Protein AF-A0A1M5NQ93-F1 (afdb_monomer_lite)

Organism: NCBI:txid996342

Radius of gyration: 35.55 Å; chains: 1; bounding box: 68×49×133 Å

Sequence (210 aa):
MPIIRVTALAVLAAMSLFASGATAQSINRVGPPAETPPASFDGRQFVDSRGCVFVRAGVDGAVNWVPRVSRDRQPICGQTPTFQTRTVTVAEAAPVIITPQAVAPQRTVRSVPNRTVSNQKYTPRQVVREERIVPKHVYDAQGDTLPPVPKGYRRAWEDDRLNPHRAHQTRQGYRATQQVWSNTVPRRLLNAPQEIKEPVIVGRGKGLGH

pLDDT: mean 76.28, std 17.23, range [38.62, 96.06]

Foldseek 3Di:
DDDDDDDDDDPPPPPPPPPPPPPDPALVVCPAAPDDDPPPDPDQWFAGPQQWIWGWDDDPPDTGTGFDADPSRHTDGPHDGPDDPPPFPQAAFAEKAKAWEFDDPPPPCPDDPDDDDDPDDDDPDDGDTAIWIAGPVLVVVQDPDDDDDDPPDDDPDDDCPVPSCPRTDHQVVLQVCQQAWGSTVVIDGDPDGDDRRGHRYPYYDYHPPD

Structure (mmCIF, N/CA/C/O backbone):
data_AF-A0A1M5NQ93-F1
#
_entry.id   AF-A0A1M5NQ93-F1
#
loop_
_atom_site.group_PDB
_atom_site.id
_atom_site.type_symbol
_atom_site.label_atom_id
_atom_site.label_alt_id
_atom_site.label_comp_id
_atom_site.label_asym_id
_atom_site.label_entity_id
_atom_site.label_seq_id
_atom_site.pdbx_PDB_ins_code
_atom_site.Cartn_x
_atom_site.Cartn_y
_atom_site.Cartn_z
_atom_site.occupancy
_atom_site.B_iso_or_equiv
_atom_site.auth_seq_id
_atom_site.auth_comp_id
_atom_site.auth_asym_id
_atom_site.auth_atom_id
_atom_site.pdbx_PDB_model_num
ATOM 1 N N . MET A 1 1 ? -11.019 -8.925 98.915 1.00 41.56 1 MET A N 1
ATOM 2 C CA . MET A 1 1 ? -10.995 -8.119 97.676 1.00 41.56 1 MET A CA 1
ATOM 3 C C . MET A 1 1 ? -10.491 -8.992 96.532 1.00 41.56 1 MET A C 1
ATOM 5 O O . MET A 1 1 ? -9.289 -9.224 96.484 1.00 41.56 1 MET A O 1
ATOM 9 N N . PRO A 1 2 ? -11.360 -9.542 95.665 1.00 44.94 2 PRO A N 1
ATOM 10 C CA . PRO A 1 2 ? -10.921 -10.217 94.455 1.00 44.94 2 PRO A CA 1
ATOM 11 C C . PRO A 1 2 ? -11.126 -9.354 93.203 1.00 44.94 2 PRO A C 1
ATOM 13 O O . PRO A 1 2 ? -12.087 -8.603 93.061 1.00 44.94 2 PRO A O 1
ATOM 16 N N . ILE A 1 3 ? -10.149 -9.501 92.319 1.00 51.59 3 ILE A N 1
ATOM 17 C CA . ILE A 1 3 ? -9.939 -8.853 91.030 1.00 51.59 3 ILE A CA 1
ATOM 18 C C . ILE A 1 3 ? -10.978 -9.369 90.024 1.00 51.59 3 ILE A C 1
ATOM 20 O O . ILE A 1 3 ? -11.034 -10.571 89.772 1.00 51.59 3 ILE A O 1
ATOM 24 N N . ILE A 1 4 ? -11.760 -8.475 89.412 1.00 50.91 4 ILE A N 1
ATOM 25 C CA . ILE A 1 4 ? -12.658 -8.814 88.298 1.00 50.91 4 ILE A CA 1
ATOM 26 C C . ILE A 1 4 ? -11.986 -8.367 86.998 1.00 50.91 4 ILE A C 1
ATOM 28 O O . ILE A 1 4 ? -11.834 -7.177 86.731 1.00 50.91 4 ILE A O 1
ATOM 32 N N . ARG A 1 5 ? -11.543 -9.345 86.200 1.00 49.22 5 ARG A N 1
ATOM 33 C CA . ARG A 1 5 ? -11.020 -9.143 84.844 1.00 49.22 5 ARG A CA 1
ATOM 34 C C . ARG A 1 5 ? -12.186 -8.882 83.892 1.00 49.22 5 ARG A C 1
ATOM 36 O O . ARG A 1 5 ? -13.042 -9.742 83.714 1.00 49.22 5 ARG A O 1
ATOM 43 N N . VAL A 1 6 ? -12.203 -7.706 83.270 1.00 48.62 6 VAL A N 1
ATOM 44 C CA . VAL A 1 6 ? -13.152 -7.359 82.207 1.00 48.62 6 VAL A CA 1
ATOM 45 C C . VAL A 1 6 ? -12.611 -7.912 80.891 1.00 48.62 6 VAL A C 1
ATOM 47 O O . VAL A 1 6 ? -11.741 -7.318 80.262 1.00 48.62 6 VAL A O 1
ATOM 50 N N . THR A 1 7 ? -13.103 -9.077 80.484 1.00 52.16 7 THR A N 1
ATOM 51 C CA . THR A 1 7 ? -12.909 -9.619 79.134 1.00 52.16 7 THR A CA 1
ATOM 52 C C . THR A 1 7 ? -14.265 -9.994 78.559 1.00 52.16 7 THR A C 1
ATOM 54 O O . THR A 1 7 ? -14.707 -11.122 78.736 1.00 52.16 7 THR A O 1
ATOM 57 N N . ALA A 1 8 ? -14.941 -9.052 77.904 1.00 51.12 8 ALA A N 1
ATOM 58 C CA . ALA A 1 8 ? -15.938 -9.314 76.865 1.00 51.12 8 ALA A CA 1
ATOM 59 C C . ALA A 1 8 ? -16.421 -7.980 76.284 1.00 51.12 8 ALA A C 1
ATOM 61 O O . ALA A 1 8 ? -16.523 -7.004 77.015 1.00 51.12 8 ALA A O 1
ATOM 62 N N . LEU A 1 9 ? -16.781 -8.003 74.997 1.00 45.91 9 LEU A N 1
ATOM 63 C CA . LEU A 1 9 ? -17.369 -6.924 74.185 1.00 45.91 9 LEU A CA 1
ATOM 64 C C . LEU A 1 9 ? -16.373 -5.961 73.526 1.00 45.91 9 LEU A C 1
ATOM 66 O O . LEU A 1 9 ? -16.170 -4.849 73.989 1.00 45.91 9 LEU A O 1
ATOM 70 N N . ALA A 1 10 ? -15.833 -6.379 72.374 1.00 45.94 10 ALA A N 1
ATOM 71 C CA . ALA A 1 10 ? -15.847 -5.571 71.141 1.00 45.94 10 ALA A CA 1
ATOM 72 C C . ALA A 1 10 ? -15.271 -6.355 69.937 1.00 45.94 10 ALA A C 1
ATOM 74 O O . ALA A 1 10 ? -14.372 -5.888 69.251 1.00 45.94 10 ALA A O 1
ATOM 75 N N . VAL A 1 11 ? -15.774 -7.565 69.651 1.00 47.78 11 VAL A N 1
ATOM 76 C CA . VAL A 1 11 ? -15.448 -8.283 68.389 1.00 47.78 11 VAL A CA 1
ATOM 77 C C . VAL A 1 11 ? -16.411 -7.898 67.244 1.00 47.78 11 VAL A C 1
ATOM 79 O O . VAL A 1 11 ? -16.222 -8.278 66.096 1.00 47.78 11 VAL A O 1
ATOM 82 N N . LEU A 1 12 ? -17.407 -7.045 67.501 1.00 47.12 12 LEU A N 1
ATOM 83 C CA . LEU A 1 12 ? -18.431 -6.638 66.525 1.00 47.12 12 LEU A CA 1
ATOM 84 C C . LEU A 1 12 ? -18.116 -5.340 65.753 1.00 47.12 12 LEU A C 1
ATOM 86 O O . LEU A 1 12 ? -19.025 -4.710 65.226 1.00 47.12 12 LEU A O 1
ATOM 90 N N . ALA A 1 13 ? -16.844 -4.941 65.654 1.00 44.47 13 ALA A N 1
ATOM 91 C CA . ALA A 1 13 ? -16.423 -3.758 64.884 1.00 44.47 13 ALA A CA 1
ATOM 92 C C . ALA A 1 13 ? -15.516 -4.072 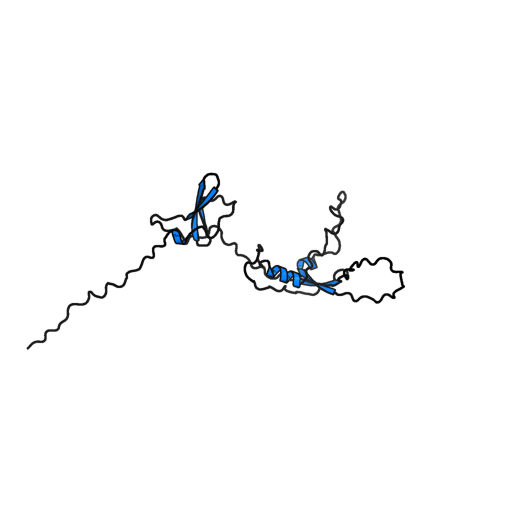63.674 1.00 44.47 13 ALA A C 1
ATOM 94 O O . ALA A 1 13 ? -15.069 -3.155 62.994 1.00 44.47 13 ALA A O 1
ATOM 95 N N . ALA A 1 14 ? -15.253 -5.351 63.375 1.00 47.09 14 ALA A N 1
ATOM 96 C CA . ALA A 1 14 ? -14.339 -5.763 62.299 1.00 47.09 14 ALA A CA 1
ATOM 97 C C . ALA A 1 14 ? -15.035 -6.337 61.042 1.00 47.09 14 ALA A C 1
ATOM 99 O O . ALA A 1 14 ? -14.373 -6.924 60.191 1.00 47.09 14 ALA A O 1
ATOM 100 N N . MET A 1 15 ? -16.357 -6.179 60.898 1.00 51.16 15 MET A N 1
ATOM 101 C CA . MET A 1 15 ? -17.147 -6.750 59.787 1.00 51.16 15 MET A CA 1
ATOM 102 C C . MET A 1 15 ? -17.838 -5.702 58.892 1.00 51.16 15 MET A C 1
ATOM 104 O O . MET A 1 15 ? -18.910 -5.952 58.350 1.00 51.16 15 MET A O 1
ATOM 108 N N . SER A 1 16 ? -17.245 -4.521 58.702 1.00 54.56 16 SER A N 1
ATOM 109 C CA . SER A 1 16 ? -17.868 -3.442 57.910 1.00 54.56 16 SER A CA 1
ATOM 110 C C . SER A 1 16 ? -16.954 -2.778 56.871 1.00 54.56 16 SER A C 1
ATOM 112 O O . SER A 1 16 ? -17.170 -1.626 56.510 1.00 54.56 16 SER A O 1
ATOM 114 N N . LEU A 1 17 ? -15.967 -3.499 56.321 1.00 54.78 17 LEU A N 1
ATOM 115 C CA . LEU A 1 17 ? -15.090 -2.980 55.255 1.00 54.78 17 LEU A CA 1
ATOM 116 C C . LEU A 1 17 ? -14.841 -3.985 54.118 1.00 54.78 17 LEU A C 1
ATOM 118 O O . LEU A 1 17 ? -13.713 -4.179 53.692 1.00 54.78 17 LEU A O 1
ATOM 122 N N . PHE A 1 18 ? -15.897 -4.598 53.580 1.00 52.78 18 PHE A N 1
ATOM 123 C CA . PHE A 1 18 ? -15.843 -5.218 52.247 1.00 52.78 18 PHE A CA 1
ATOM 124 C C . PHE A 1 18 ? -17.133 -4.935 51.471 1.00 52.78 18 PHE A C 1
ATOM 126 O O . PHE A 1 18 ? -17.836 -5.836 51.026 1.00 52.78 18 PHE A O 1
ATOM 133 N N . ALA A 1 19 ? -17.453 -3.652 51.294 1.00 51.50 19 ALA A N 1
ATOM 134 C CA . ALA A 1 19 ? -18.335 -3.242 50.210 1.00 51.50 19 ALA A CA 1
ATOM 135 C C . ALA A 1 19 ? -17.503 -3.228 48.922 1.00 51.50 19 ALA A C 1
ATOM 137 O O . ALA A 1 19 ? -16.961 -2.200 48.517 1.00 51.50 19 ALA A O 1
ATOM 138 N N . SER A 1 20 ? -17.352 -4.392 48.290 1.00 54.72 20 SER A N 1
ATOM 139 C CA . SER A 1 20 ? -16.919 -4.453 46.899 1.00 54.72 20 SER A CA 1
ATOM 140 C C . SER A 1 20 ? -17.983 -3.737 46.072 1.00 54.72 20 SER A C 1
ATOM 142 O O . SER A 1 20 ? -19.049 -4.285 45.801 1.00 54.72 20 SER A O 1
ATOM 144 N N . GLY A 1 21 ? -17.720 -2.480 45.718 1.00 47.50 21 GLY A N 1
ATOM 145 C CA . GLY A 1 21 ? -18.535 -1.747 44.766 1.00 47.50 21 GLY A CA 1
ATOM 146 C C . GLY A 1 21 ? -18.522 -2.496 43.440 1.00 47.50 21 GLY A C 1
ATOM 147 O O . GLY A 1 21 ? -17.559 -2.409 42.679 1.00 47.50 21 GLY A O 1
ATOM 148 N N . ALA A 1 22 ? -19.584 -3.248 43.161 1.00 48.88 22 ALA A N 1
ATOM 149 C CA . ALA A 1 22 ? -19.862 -3.732 41.824 1.00 48.88 22 ALA A CA 1
ATOM 150 C C . ALA A 1 22 ? -20.097 -2.496 40.951 1.00 48.88 22 ALA A C 1
ATOM 152 O O . ALA A 1 22 ? -21.150 -1.860 41.010 1.00 48.88 22 ALA A O 1
ATOM 153 N N . THR A 1 23 ? -19.083 -2.094 40.185 1.00 49.47 23 THR A N 1
ATOM 154 C CA . THR A 1 23 ? -19.267 -1.027 39.203 1.00 49.47 23 THR A CA 1
ATOM 155 C C . THR A 1 23 ? -20.224 -1.550 38.135 1.00 49.47 23 THR A C 1
ATOM 157 O O . THR A 1 23 ? -19.886 -2.432 37.351 1.00 49.47 23 THR A O 1
ATOM 160 N N . ALA A 1 24 ? -21.458 -1.048 38.137 1.00 41.41 24 ALA A N 1
ATOM 161 C CA . ALA A 1 24 ? -22.415 -1.318 37.077 1.00 41.41 24 ALA A CA 1
ATOM 162 C C . ALA A 1 24 ? -21.852 -0.742 35.767 1.00 41.41 24 ALA A C 1
ATOM 164 O O . ALA A 1 24 ? -21.805 0.479 35.586 1.00 41.41 24 ALA A O 1
ATOM 165 N N . GLN A 1 25 ? -21.385 -1.598 34.855 1.00 49.25 25 GLN A N 1
ATOM 166 C CA . GLN A 1 25 ? -20.938 -1.163 33.534 1.00 49.25 25 GLN A CA 1
ATOM 167 C C . GLN A 1 25 ? -22.188 -0.905 32.686 1.00 49.25 25 GLN A C 1
ATOM 169 O O . GLN A 1 25 ? -22.785 -1.797 32.094 1.00 49.25 25 GLN A O 1
ATOM 174 N N . SER A 1 26 ? -22.684 0.331 32.703 1.00 52.28 26 SER A N 1
ATOM 175 C CA . SER A 1 26 ? -23.885 0.659 31.936 1.00 52.28 26 SER A CA 1
ATOM 176 C C . SER A 1 26 ? -23.630 0.504 30.430 1.00 52.28 26 SER A C 1
ATOM 178 O O . SER A 1 26 ? -22.541 0.796 29.929 1.00 52.28 26 SER A O 1
ATOM 180 N N . ILE A 1 27 ? -24.664 0.071 29.702 1.00 56.94 27 ILE A N 1
ATOM 181 C CA . ILE A 1 27 ? -24.683 -0.123 28.240 1.00 56.94 27 ILE A CA 1
ATOM 182 C C . ILE A 1 27 ? -24.182 1.115 27.463 1.00 56.94 27 ILE A C 1
ATOM 184 O O . ILE A 1 27 ? -23.653 0.995 26.360 1.00 56.94 27 ILE A O 1
ATOM 188 N N . ASN A 1 28 ? -24.267 2.298 28.085 1.00 59.78 28 ASN A N 1
ATOM 189 C CA . ASN A 1 28 ? -23.809 3.576 27.543 1.00 59.78 28 ASN A CA 1
ATOM 190 C C . ASN A 1 28 ? -22.279 3.691 27.436 1.00 59.78 28 ASN A C 1
ATOM 192 O O . ASN A 1 28 ? -21.804 4.589 26.748 1.00 59.78 28 ASN A O 1
ATOM 196 N N . ARG A 1 29 ? -21.492 2.819 28.087 1.00 64.25 29 ARG A N 1
ATOM 197 C CA . ARG A 1 29 ? -20.021 2.868 27.998 1.00 64.25 29 ARG A CA 1
ATOM 198 C C . ARG A 1 29 ? -19.436 2.207 26.748 1.00 64.25 29 ARG A C 1
ATOM 200 O O . ARG A 1 29 ? -18.336 2.582 26.358 1.00 64.25 29 ARG A O 1
ATOM 207 N N . VAL A 1 30 ? -20.118 1.238 26.128 1.00 77.81 30 VAL A N 1
ATOM 208 C CA . VAL A 1 30 ? -19.575 0.535 24.944 1.00 77.81 30 VAL A CA 1
ATOM 209 C C . VAL A 1 30 ? -19.856 1.305 23.651 1.00 77.81 30 VAL A C 1
ATOM 211 O O . VAL A 1 30 ? -19.013 1.293 22.756 1.00 77.81 30 VAL A O 1
ATOM 214 N N . GLY A 1 31 ? -20.966 2.047 23.574 1.00 84.00 31 GLY A N 1
ATOM 215 C CA . GLY A 1 31 ? -21.299 2.856 22.397 1.00 84.00 31 GLY A CA 1
ATOM 216 C C . GLY A 1 31 ? -21.414 2.021 21.106 1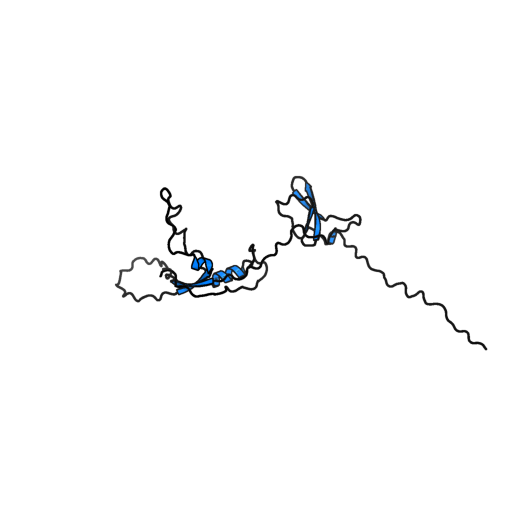.00 84.00 31 GLY A C 1
ATOM 217 O O . GLY A 1 31 ? -21.643 0.809 21.178 1.00 84.00 31 GLY A O 1
ATOM 218 N N . PRO A 1 32 ? -21.280 2.640 19.919 1.00 88.94 32 PRO A N 1
ATOM 219 C CA . PRO A 1 32 ? -21.168 1.899 18.664 1.00 88.94 32 PRO A CA 1
ATOM 220 C C . PRO A 1 32 ? -19.905 1.010 18.643 1.00 88.94 32 PRO A C 1
ATOM 222 O O . PRO A 1 32 ? -18.987 1.218 19.448 1.00 88.94 32 PRO A O 1
ATOM 225 N N . PRO A 1 33 ? -19.836 0.014 17.739 1.00 91.81 33 PRO A N 1
ATOM 226 C CA . PRO A 1 33 ? -18.629 -0.790 17.552 1.00 91.81 33 PRO A CA 1
ATOM 227 C C . PRO A 1 33 ? -17.379 0.071 17.323 1.00 91.81 33 PRO A C 1
ATOM 229 O O . PRO A 1 33 ? -17.472 1.117 16.681 1.00 91.81 33 PRO A O 1
ATOM 232 N N . ALA A 1 34 ? -16.211 -0.381 17.802 1.00 90.12 34 ALA A N 1
ATOM 233 C CA . ALA A 1 34 ? -14.938 0.299 17.524 1.00 90.12 34 ALA A CA 1
ATOM 234 C C . ALA A 1 34 ? -14.617 0.313 16.023 1.00 90.12 34 ALA A C 1
ATOM 236 O O . ALA A 1 34 ? -14.044 1.272 15.506 1.00 90.12 34 ALA A O 1
ATOM 237 N N . GLU A 1 35 ? -15.055 -0.724 15.319 1.00 89.75 35 GLU A N 1
ATOM 238 C CA . GLU A 1 35 ? -15.016 -0.810 13.877 1.00 89.75 35 GLU A CA 1
ATOM 239 C C . GLU A 1 35 ? -16.248 -1.549 13.360 1.00 89.75 35 GLU A C 1
ATOM 241 O O . GLU A 1 35 ? -16.781 -2.454 14.005 1.00 89.75 35 GLU A O 1
ATOM 246 N N . THR A 1 36 ? -16.714 -1.153 12.181 1.00 90.19 36 THR A N 1
ATOM 247 C CA . THR A 1 36 ? -17.792 -1.851 11.492 1.00 90.19 36 THR A CA 1
ATOM 248 C C . THR A 1 36 ? -17.225 -2.991 10.647 1.00 90.19 36 THR A C 1
ATOM 250 O O . THR A 1 36 ? -16.116 -2.890 10.112 1.00 90.19 36 THR A O 1
ATOM 253 N N . PRO A 1 37 ? -17.966 -4.101 10.515 1.00 90.94 37 PRO A N 1
ATOM 254 C CA . PRO A 1 37 ? -17.519 -5.220 9.709 1.00 90.94 37 PRO A CA 1
ATOM 255 C C . PRO A 1 37 ? -17.452 -4.818 8.225 1.00 90.94 37 PRO A C 1
ATOM 257 O O . PRO A 1 37 ? -18.208 -3.938 7.798 1.00 90.94 37 PRO A O 1
ATOM 260 N N . PRO A 1 38 ? -16.590 -5.463 7.414 1.00 88.69 38 PRO A N 1
ATOM 261 C CA . PRO A 1 38 ? -16.541 -5.233 5.972 1.00 88.69 38 PRO A CA 1
ATOM 262 C C . PRO A 1 38 ? -17.924 -5.375 5.328 1.00 88.69 38 PRO A C 1
ATOM 264 O O . PRO A 1 38 ? -18.720 -6.208 5.753 1.00 88.69 38 PRO A O 1
ATOM 267 N N . ALA A 1 39 ? -18.196 -4.624 4.258 1.00 85.50 39 ALA A N 1
ATOM 268 C CA . ALA A 1 39 ? -19.491 -4.681 3.569 1.00 85.50 39 ALA A CA 1
ATOM 269 C C . ALA A 1 39 ? -19.851 -6.093 3.060 1.00 85.50 39 ALA A C 1
ATOM 271 O O . ALA A 1 39 ? -21.025 -6.442 2.983 1.00 85.50 39 ALA A O 1
ATOM 272 N N . SER A 1 40 ? -18.844 -6.918 2.759 1.00 86.06 40 SER A N 1
ATOM 273 C CA . SER A 1 40 ? -19.005 -8.318 2.352 1.00 86.06 40 SER A CA 1
ATOM 274 C C . SER A 1 40 ? -19.234 -9.294 3.510 1.00 86.06 40 SER A C 1
ATOM 276 O O . SER A 1 40 ? -19.410 -10.482 3.265 1.00 86.06 40 SER A O 1
ATOM 278 N N . PHE A 1 41 ? -19.196 -8.838 4.765 1.00 91.06 41 PHE A N 1
ATOM 279 C CA . PHE A 1 41 ? -19.455 -9.688 5.921 1.00 91.06 41 PHE A CA 1
ATOM 280 C C . PHE A 1 41 ? -20.940 -10.067 5.977 1.00 91.06 41 PHE A C 1
ATOM 282 O O . PHE A 1 41 ? -21.821 -9.208 6.066 1.00 91.06 41 PHE A O 1
ATOM 289 N N . ASP A 1 42 ? -21.211 -11.365 5.939 1.00 89.94 42 ASP A N 1
ATOM 290 C CA . ASP A 1 42 ? -22.540 -11.981 5.914 1.00 89.94 42 ASP A CA 1
ATOM 291 C C . ASP A 1 42 ? -22.986 -12.514 7.288 1.00 89.94 42 ASP A C 1
ATOM 293 O O . ASP A 1 42 ? -24.143 -12.902 7.474 1.00 89.94 42 ASP A O 1
ATOM 297 N N . GLY A 1 43 ? -22.096 -12.477 8.283 1.00 91.38 43 GLY A N 1
ATOM 298 C CA . GLY A 1 43 ? -22.382 -12.915 9.642 1.00 91.38 43 GLY A CA 1
ATOM 299 C C . GLY A 1 43 ? -23.478 -12.092 10.327 1.00 91.38 43 GLY A C 1
ATOM 300 O O . GLY A 1 43 ? -23.593 -10.879 10.159 1.00 91.38 43 GLY A O 1
ATOM 301 N N . ARG A 1 44 ? -24.279 -12.762 11.166 1.00 92.50 44 ARG A N 1
ATOM 302 C CA . ARG A 1 44 ? -25.331 -12.127 11.990 1.00 92.50 44 ARG A CA 1
ATOM 303 C C . ARG A 1 44 ? -24.795 -11.467 13.263 1.00 92.50 44 ARG A C 1
ATOM 305 O O . ARG A 1 44 ? -25.482 -10.648 13.868 1.00 92.50 44 ARG A O 1
ATOM 312 N N . GLN A 1 45 ? -23.587 -11.835 13.674 1.00 94.94 45 GLN A N 1
ATOM 313 C CA . GLN A 1 45 ? -22.887 -11.282 14.826 1.00 94.94 45 GLN A CA 1
ATOM 314 C C . GLN A 1 45 ? -21.399 -11.163 14.512 1.00 94.94 45 GLN A C 1
ATOM 316 O O . GLN A 1 45 ? -20.863 -11.996 13.782 1.00 94.94 45 GLN A O 1
ATOM 321 N N . PHE A 1 46 ? -20.737 -10.165 15.084 1.00 95.75 46 PHE A N 1
ATOM 322 C CA . PHE A 1 46 ? -19.280 -10.070 15.084 1.00 95.75 46 PHE A CA 1
ATOM 323 C C . PHE A 1 46 ? -18.789 -9.552 16.433 1.00 95.75 46 PHE A C 1
ATOM 325 O O . PHE A 1 46 ? -19.560 -9.028 17.237 1.00 95.75 46 PHE A O 1
ATOM 332 N N . VAL A 1 47 ? -17.502 -9.733 16.674 1.00 95.31 47 VAL A N 1
ATOM 333 C CA . VAL A 1 47 ? -16.776 -9.229 17.831 1.00 95.31 47 VAL A CA 1
ATOM 334 C C . VAL A 1 47 ? -15.805 -8.169 17.333 1.00 95.31 47 VAL A C 1
ATOM 336 O O . VAL A 1 47 ? -14.990 -8.473 16.455 1.00 95.31 47 VAL A O 1
ATOM 339 N N . ASP A 1 48 ? -15.916 -6.953 17.865 1.00 93.31 48 ASP A N 1
ATOM 340 C CA . ASP A 1 48 ? -15.017 -5.849 17.521 1.00 93.31 48 ASP A CA 1
ATOM 341 C C . ASP A 1 48 ? -13.621 -6.026 18.152 1.00 93.31 48 ASP A C 1
ATOM 343 O O . ASP A 1 48 ? -13.358 -6.963 18.911 1.00 93.31 48 ASP A O 1
ATOM 347 N N . SER A 1 49 ? -12.707 -5.110 17.856 1.00 92.06 49 SER A N 1
ATOM 348 C CA . SER A 1 49 ? -11.327 -5.112 18.341 1.00 92.06 49 SER A CA 1
ATOM 349 C C . SER A 1 49 ? -11.219 -4.917 19.855 1.00 92.06 49 SER A C 1
ATOM 351 O O . SER A 1 49 ? -10.200 -5.274 20.445 1.00 92.06 49 SER A O 1
ATOM 353 N N . ARG A 1 50 ? -12.279 -4.413 20.505 1.00 91.44 50 ARG A N 1
ATOM 354 C CA . ARG A 1 50 ? -12.405 -4.330 21.970 1.00 91.44 50 ARG A CA 1
ATOM 355 C C . ARG A 1 50 ? -12.929 -5.630 22.588 1.00 91.44 50 ARG A C 1
ATOM 357 O O . ARG A 1 50 ? -13.043 -5.726 23.809 1.00 91.44 50 ARG A O 1
ATOM 364 N N . GLY A 1 51 ? -13.251 -6.629 21.769 1.00 92.94 51 GLY A N 1
ATOM 365 C CA . GLY A 1 51 ? -13.749 -7.922 22.218 1.00 92.94 51 GLY A CA 1
ATOM 366 C C . GLY A 1 51 ? -15.236 -7.921 22.574 1.00 92.94 51 GLY A C 1
ATOM 367 O O . GLY A 1 51 ? -15.686 -8.856 23.238 1.00 92.94 51 GLY A O 1
ATOM 368 N N . CYS A 1 52 ? -15.998 -6.893 22.185 1.00 95.19 52 CYS A N 1
ATOM 369 C CA . CYS A 1 52 ? -17.428 -6.792 22.468 1.00 95.19 52 CYS A CA 1
ATOM 370 C C . CYS A 1 52 ? -18.267 -7.362 21.320 1.00 95.19 52 CYS A C 1
ATOM 372 O O . CYS A 1 52 ? -17.974 -7.143 20.146 1.00 95.19 52 CYS A O 1
ATOM 374 N N . VAL A 1 53 ? -19.320 -8.107 21.662 1.00 96.06 53 VAL A N 1
ATOM 375 C CA . VAL A 1 53 ? -20.195 -8.775 20.692 1.00 96.06 53 VAL A CA 1
ATOM 376 C C . VAL A 1 53 ? -21.272 -7.812 20.203 1.00 96.06 53 VAL A C 1
ATOM 378 O O . VAL A 1 53 ? -22.022 -7.254 21.002 1.00 96.06 53 VAL A O 1
ATOM 381 N N . PHE A 1 54 ? -21.421 -7.700 18.887 1.00 95.56 54 PHE A N 1
ATOM 382 C CA . PHE A 1 54 ? -22.468 -6.926 18.228 1.00 95.56 54 PHE A CA 1
ATOM 383 C C . PHE A 1 54 ? -23.315 -7.818 17.326 1.00 95.56 54 PHE A C 1
ATOM 385 O O . PHE A 1 54 ? -22.817 -8.768 16.721 1.00 95.56 54 PHE A O 1
ATOM 392 N N . VAL A 1 55 ? -24.604 -7.502 17.227 1.00 94.62 55 VAL A N 1
ATOM 393 C CA . VAL A 1 55 ? -25.573 -8.205 16.377 1.00 94.62 55 VAL A CA 1
ATOM 394 C C . VAL A 1 55 ? -26.081 -7.294 15.269 1.00 94.62 55 VAL A C 1
ATOM 396 O O . VAL A 1 55 ? -26.250 -6.088 15.470 1.00 94.62 55 VAL A O 1
ATOM 399 N N . ARG A 1 56 ? -26.309 -7.876 14.088 1.00 93.94 56 ARG A N 1
ATOM 400 C CA . ARG A 1 56 ? -26.820 -7.160 12.920 1.00 93.94 56 ARG A CA 1
ATOM 401 C C . ARG A 1 56 ? -28.296 -6.855 13.140 1.00 93.94 56 ARG A C 1
ATOM 403 O O . ARG A 1 56 ? -29.106 -7.775 13.209 1.00 93.94 56 ARG A O 1
ATOM 410 N N . ALA A 1 57 ? -28.638 -5.581 13.217 1.00 89.00 57 ALA A N 1
ATOM 411 C CA . ALA A 1 57 ? -30.002 -5.083 13.181 1.00 89.00 57 ALA A CA 1
ATOM 412 C C . ALA A 1 57 ? -30.199 -4.278 11.893 1.00 89.00 57 ALA A C 1
ATOM 414 O O . ALA A 1 57 ? -29.258 -3.691 11.372 1.00 89.00 57 ALA A O 1
ATOM 415 N N . GLY A 1 58 ? -31.405 -4.257 11.345 1.00 81.75 58 GLY A N 1
ATOM 416 C CA . GLY A 1 58 ? -31.676 -3.468 10.153 1.00 81.75 58 GLY A CA 1
ATOM 417 C C . GLY A 1 58 ? -33.119 -3.565 9.701 1.00 81.75 58 GLY A C 1
ATOM 418 O O . GLY A 1 58 ? -33.767 -4.589 9.903 1.00 81.75 58 GLY A O 1
ATOM 419 N N . VAL A 1 59 ? -33.591 -2.482 9.097 1.00 70.50 59 VAL A N 1
ATOM 420 C CA . VAL A 1 59 ? -34.885 -2.347 8.422 1.00 70.50 59 VAL A CA 1
ATOM 421 C C . VAL A 1 59 ? -34.581 -1.722 7.057 1.00 70.50 59 VAL A C 1
ATOM 423 O O . VAL A 1 59 ? -33.679 -0.891 6.955 1.00 70.50 59 VAL A O 1
ATOM 426 N N . ASP A 1 60 ? -35.253 -2.181 6.000 1.00 68.38 60 ASP A N 1
ATOM 427 C CA . ASP A 1 60 ? -35.136 -1.639 4.634 1.00 68.38 60 ASP A CA 1
ATOM 428 C C . ASP A 1 60 ? -33.707 -1.603 4.054 1.00 68.38 60 ASP A C 1
ATOM 430 O O . ASP A 1 60 ? -33.319 -0.696 3.322 1.00 68.38 60 ASP A O 1
ATOM 434 N N . GLY A 1 61 ? -32.887 -2.604 4.391 1.00 75.19 61 GLY A N 1
ATOM 435 C CA . GLY A 1 61 ? -31.511 -2.731 3.894 1.00 75.19 61 GLY A CA 1
ATOM 436 C C . GLY A 1 61 ? -30.478 -1.858 4.619 1.00 75.19 61 GLY A C 1
ATOM 437 O O . GLY A 1 61 ? -29.278 -2.055 4.418 1.00 75.19 61 GLY A O 1
ATOM 438 N N . ALA A 1 62 ? -30.900 -0.959 5.514 1.00 78.94 62 ALA A N 1
ATOM 439 C CA . ALA A 1 62 ? -29.993 -0.218 6.384 1.00 78.94 62 ALA A CA 1
ATOM 440 C C . ALA A 1 62 ? -29.517 -1.115 7.536 1.00 78.94 62 ALA A C 1
ATOM 442 O O . ALA A 1 62 ? -30.319 -1.592 8.337 1.00 78.94 62 ALA A O 1
ATOM 443 N N . VAL A 1 63 ? -28.204 -1.346 7.630 1.00 88.00 63 VAL A N 1
ATOM 444 C CA . VAL A 1 63 ? -27.598 -2.174 8.682 1.00 88.00 63 VAL A CA 1
ATOM 445 C C . VAL A 1 63 ? -27.084 -1.299 9.824 1.00 88.00 63 VAL A C 1
ATOM 447 O O . VAL A 1 63 ? -26.216 -0.453 9.627 1.00 88.00 63 VAL A O 1
ATOM 450 N N . ASN A 1 64 ? -27.566 -1.569 11.034 1.00 90.88 64 ASN A N 1
ATOM 451 C CA . ASN A 1 64 ? -27.078 -1.031 12.294 1.00 90.88 64 ASN A CA 1
ATOM 452 C C . ASN A 1 64 ? -26.539 -2.163 13.186 1.00 90.88 64 ASN A C 1
ATOM 454 O O . ASN A 1 64 ? -27.138 -3.231 13.286 1.00 90.88 64 ASN A O 1
ATOM 458 N N . TRP A 1 65 ? -25.414 -1.945 13.859 1.00 93.06 65 TRP A N 1
ATOM 459 C CA . TRP A 1 65 ? -24.789 -2.951 14.720 1.00 93.06 65 TRP A CA 1
ATOM 460 C C . TRP A 1 65 ? -25.001 -2.590 16.182 1.00 93.06 65 TRP A C 1
ATOM 462 O O . TRP A 1 65 ? -24.474 -1.592 16.668 1.00 93.06 65 TRP A O 1
ATOM 472 N N . VAL A 1 66 ? -25.780 -3.411 16.884 1.00 92.94 66 VAL A N 1
ATOM 473 C CA . VAL A 1 66 ? -26.208 -3.134 18.262 1.00 92.94 66 VAL A CA 1
ATOM 474 C C . VAL A 1 66 ? -25.441 -4.041 19.233 1.00 92.94 66 VAL A C 1
ATOM 476 O O . VAL A 1 66 ? -25.279 -5.229 18.930 1.00 92.94 66 VAL A O 1
ATOM 479 N N . PRO A 1 67 ? -24.959 -3.529 20.385 1.00 94.56 67 PRO A N 1
ATOM 480 C CA . PRO A 1 67 ? -24.280 -4.349 21.383 1.00 94.56 67 PRO A CA 1
ATOM 481 C C . PRO A 1 67 ? -25.172 -5.495 21.862 1.00 94.56 67 PRO A C 1
ATOM 483 O O . PRO A 1 67 ? -26.327 -5.286 22.243 1.00 94.56 67 PRO A O 1
ATOM 486 N N . ARG A 1 68 ? -24.633 -6.712 21.892 1.00 94.44 68 ARG A N 1
ATOM 487 C CA . ARG A 1 68 ? -25.313 -7.848 22.509 1.00 94.44 68 ARG A CA 1
ATOM 488 C C . ARG A 1 68 ? -25.160 -7.754 24.020 1.00 94.44 68 ARG A C 1
ATOM 490 O O . ARG A 1 68 ? -24.049 -7.601 24.523 1.00 94.44 68 ARG A O 1
ATOM 497 N N . VAL A 1 69 ? -26.270 -7.894 24.736 1.00 93.25 69 VAL A N 1
ATOM 498 C CA . VAL A 1 69 ? -26.293 -7.834 26.200 1.00 93.25 69 VAL A CA 1
ATOM 499 C C . VAL A 1 69 ? -26.682 -9.166 26.831 1.00 93.25 69 VAL A C 1
ATOM 501 O O . VAL A 1 69 ? -27.413 -9.961 26.236 1.00 93.25 69 VAL A O 1
ATOM 504 N N . SER A 1 70 ? -26.173 -9.414 28.036 1.00 91.12 70 SER A N 1
ATOM 505 C CA . SER A 1 70 ? -26.576 -10.529 28.890 1.00 91.12 70 SER A CA 1
ATOM 506 C C . SER A 1 70 ? -27.965 -10.290 29.500 1.00 91.12 70 SER A C 1
ATOM 508 O O . SER A 1 70 ? -28.564 -9.220 29.347 1.00 91.12 70 SER A O 1
ATOM 510 N N . ARG A 1 71 ? -28.477 -11.281 30.242 1.00 90.88 71 ARG A N 1
ATOM 511 C CA . ARG A 1 71 ? -29.727 -11.135 31.009 1.00 90.88 71 ARG A CA 1
ATOM 512 C C . ARG A 1 71 ? -29.647 -10.018 32.055 1.00 90.88 71 ARG A C 1
ATOM 514 O O . ARG A 1 71 ? -30.646 -9.347 32.288 1.00 90.88 71 ARG A O 1
ATOM 521 N N . ASP A 1 72 ? -28.452 -9.746 32.575 1.00 90.75 72 ASP A N 1
ATOM 522 C CA . ASP A 1 72 ? -28.182 -8.666 33.533 1.00 90.75 72 ASP A CA 1
ATOM 523 C C . ASP A 1 72 ? -28.015 -7.292 32.855 1.00 90.75 72 ASP A C 1
ATOM 525 O O . ASP A 1 72 ? -27.574 -6.325 33.476 1.00 90.75 72 ASP A O 1
ATOM 529 N N . ARG A 1 73 ? -28.364 -7.190 31.561 1.00 88.94 73 ARG A N 1
ATOM 530 C CA . ARG A 1 73 ? -28.282 -5.970 30.738 1.00 88.94 73 ARG A CA 1
ATOM 531 C C . ARG A 1 73 ? -26.858 -5.418 30.588 1.00 88.94 73 ARG A C 1
ATOM 533 O O . ARG A 1 73 ? -26.680 -4.230 30.326 1.00 88.94 73 ARG A O 1
ATOM 540 N N . GLN A 1 74 ? -25.850 -6.276 30.730 1.00 88.69 74 GLN A N 1
ATOM 541 C CA . GLN A 1 74 ? -24.440 -5.929 30.548 1.00 88.69 74 GLN A CA 1
ATOM 542 C C . GLN A 1 74 ? -23.979 -6.294 29.131 1.00 88.69 74 GLN A C 1
ATOM 544 O O . GLN A 1 74 ? -24.310 -7.392 28.673 1.00 88.69 74 GLN A O 1
ATOM 549 N N . PRO A 1 75 ? -23.223 -5.434 28.423 1.00 91.81 75 PRO A N 1
ATOM 550 C CA . PRO A 1 75 ? -22.596 -5.803 27.156 1.00 91.81 75 PRO A CA 1
ATOM 551 C C . PRO A 1 75 ? -21.718 -7.049 27.302 1.00 91.81 75 PRO A C 1
ATOM 553 O O . PRO A 1 75 ? -20.940 -7.168 28.246 1.00 91.81 75 PRO A O 1
ATOM 556 N N . ILE A 1 76 ? -21.830 -7.981 26.359 1.00 93.75 76 ILE A N 1
ATOM 557 C CA . ILE A 1 76 ? -20.990 -9.180 26.338 1.00 93.75 76 ILE A CA 1
ATOM 558 C C . ILE A 1 76 ? -19.653 -8.806 25.693 1.00 93.75 76 ILE A C 1
ATOM 560 O O . ILE A 1 76 ? -19.594 -8.597 24.481 1.00 93.75 76 ILE A O 1
ATOM 564 N N . CYS A 1 77 ? -18.591 -8.729 26.497 1.00 93.88 77 CYS A N 1
ATOM 565 C CA . CYS A 1 77 ? -17.232 -8.411 26.050 1.00 93.88 77 CYS A CA 1
ATOM 566 C C . CYS A 1 77 ? -16.210 -9.481 26.487 1.00 93.88 77 CYS A C 1
ATOM 568 O O . CYS A 1 77 ? -16.575 -10.493 27.090 1.00 93.88 77 CYS A O 1
ATOM 570 N N . GLY A 1 78 ? -14.934 -9.292 26.132 1.00 92.62 78 GLY A N 1
ATOM 571 C CA . GLY A 1 78 ? -13.859 -10.260 26.396 1.00 92.62 78 GLY A CA 1
ATOM 572 C C . GLY A 1 78 ? -13.837 -11.455 25.436 1.00 92.62 78 GLY A C 1
ATOM 573 O O . GLY A 1 78 ? -13.179 -12.452 25.714 1.00 92.62 78 GLY A O 1
ATOM 574 N N . GLN A 1 79 ? -14.568 -11.374 24.321 1.00 93.75 79 GLN A N 1
ATOM 575 C CA . GLN A 1 79 ? -14.558 -12.394 23.276 1.00 93.75 79 GLN A CA 1
ATOM 576 C C . GLN A 1 79 ? -13.386 -12.174 22.314 1.00 93.75 79 GLN A C 1
ATOM 578 O O . GLN A 1 79 ? -12.879 -11.061 22.171 1.00 93.75 79 GLN A O 1
ATOM 583 N N . THR A 1 80 ? -12.968 -13.229 21.613 1.00 93.00 80 THR A N 1
ATOM 584 C CA . THR A 1 80 ? -11.952 -13.120 20.559 1.00 93.00 80 THR A CA 1
ATOM 585 C C . THR A 1 80 ? -12.487 -12.278 19.389 1.00 93.00 80 THR A C 1
ATOM 587 O O . THR A 1 80 ? -13.553 -12.617 18.863 1.00 93.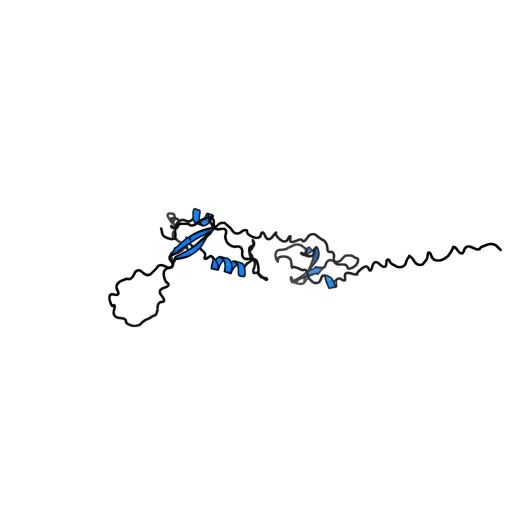00 80 THR A O 1
ATOM 590 N N . PRO A 1 81 ? -11.778 -11.215 18.949 1.00 93.06 81 PRO A N 1
ATOM 591 C CA . PRO A 1 81 ? -12.196 -10.399 17.810 1.00 93.06 81 PRO A CA 1
ATOM 592 C C . PRO A 1 81 ? -12.438 -11.239 16.553 1.00 93.06 81 PRO A C 1
ATOM 594 O O . PRO A 1 81 ? -11.635 -12.107 16.206 1.00 93.06 81 PRO A O 1
ATOM 597 N N . THR A 1 82 ? -13.546 -10.975 15.855 1.00 92.50 82 THR A N 1
ATOM 598 C CA . THR A 1 82 ? -13.919 -11.707 14.630 1.00 92.50 82 THR A CA 1
ATOM 599 C C . THR A 1 82 ? -12.982 -11.359 13.485 1.00 92.50 82 THR A C 1
ATOM 601 O O . THR A 1 82 ? -12.564 -12.226 12.720 1.00 92.50 82 THR A O 1
ATOM 604 N N . PHE A 1 83 ? -12.612 -10.086 13.398 1.00 86.44 83 PHE A N 1
ATOM 605 C CA . PHE A 1 83 ? -11.569 -9.630 12.501 1.00 86.44 83 PHE A CA 1
ATOM 606 C C . PHE A 1 83 ? -10.279 -9.628 13.299 1.00 86.44 83 PHE A C 1
ATOM 608 O O . PHE A 1 83 ? -9.984 -8.683 14.026 1.00 86.44 83 PHE A O 1
ATOM 615 N N . GLN A 1 84 ? -9.507 -10.707 13.188 1.00 68.88 84 GLN A N 1
ATOM 616 C CA . GLN A 1 84 ? -8.125 -10.648 13.632 1.00 68.88 84 GLN A CA 1
ATOM 617 C C . GLN A 1 84 ? -7.481 -9.473 12.905 1.00 68.88 84 GLN A C 1
ATOM 619 O O . GLN A 1 84 ? -7.533 -9.392 11.671 1.00 68.88 84 GLN A O 1
ATOM 624 N N . THR A 1 85 ? -6.902 -8.544 13.661 1.00 58.88 85 THR A N 1
ATOM 625 C CA . THR A 1 85 ? -5.998 -7.548 13.108 1.00 58.88 85 THR A CA 1
ATOM 626 C C . THR A 1 85 ? -4.954 -8.352 12.354 1.00 58.88 85 THR A C 1
ATOM 628 O O . THR A 1 85 ? -4.124 -9.007 12.982 1.00 58.88 85 THR A O 1
ATOM 631 N N . ARG A 1 86 ? -5.035 -8.397 11.013 1.00 57.59 86 ARG A N 1
ATOM 632 C CA . ARG A 1 86 ? -3.961 -8.980 10.206 1.00 57.59 86 ARG A CA 1
ATOM 633 C C . ARG A 1 86 ? -2.703 -8.335 10.739 1.00 57.59 86 ARG A C 1
ATOM 635 O O . ARG A 1 86 ? -2.624 -7.107 10.714 1.00 57.59 86 ARG A O 1
ATOM 642 N N . THR A 1 87 ? -1.803 -9.146 11.289 1.00 46.50 87 THR A N 1
ATOM 643 C CA . THR A 1 87 ? -0.513 -8.687 11.781 1.00 46.50 87 THR A CA 1
ATOM 644 C C . THR A 1 87 ? 0.081 -7.865 10.667 1.00 46.50 87 THR A C 1
ATOM 646 O O . THR A 1 87 ? 0.394 -8.371 9.589 1.00 46.50 87 THR A O 1
ATOM 649 N N . VAL A 1 88 ? 0.090 -6.562 10.898 1.00 54.16 88 VAL A N 1
ATOM 650 C CA . VAL A 1 88 ? 0.587 -5.587 9.962 1.00 54.16 88 VAL A CA 1
ATOM 651 C C . VAL A 1 88 ? 2.089 -5.819 9.971 1.00 54.16 88 VAL A C 1
ATOM 653 O O . VAL A 1 88 ? 2.792 -5.334 10.852 1.00 54.16 88 VAL A O 1
ATOM 656 N N . THR A 1 89 ? 2.578 -6.660 9.060 1.00 56.34 89 THR A N 1
ATOM 657 C CA . THR A 1 89 ? 4.010 -6.907 8.942 1.00 56.34 89 THR A CA 1
ATOM 658 C C . THR A 1 89 ? 4.626 -5.599 8.497 1.00 56.34 89 THR A C 1
ATOM 660 O O . THR A 1 89 ? 4.359 -5.121 7.387 1.00 56.34 89 THR A O 1
ATOM 663 N N . VAL A 1 90 ? 5.400 -4.992 9.393 1.00 59.19 90 VAL A N 1
ATOM 664 C CA . VAL A 1 90 ? 6.244 -3.864 9.038 1.00 59.19 90 VAL A CA 1
ATOM 665 C C . VAL A 1 90 ? 7.223 -4.402 8.009 1.00 59.19 90 VAL A C 1
ATOM 667 O O . VAL A 1 90 ? 8.039 -5.266 8.316 1.00 59.19 90 VAL A O 1
ATOM 670 N N . ALA A 1 91 ? 7.091 -3.937 6.773 1.00 66.44 91 ALA A N 1
ATOM 671 C CA . ALA A 1 91 ? 8.002 -4.281 5.707 1.00 66.44 91 ALA A CA 1
ATOM 672 C C . ALA A 1 91 ? 9.407 -3.854 6.143 1.00 66.44 91 ALA A C 1
ATOM 674 O O . ALA A 1 91 ? 9.660 -2.689 6.477 1.00 66.44 91 ALA A O 1
ATOM 675 N N . GLU A 1 92 ? 10.308 -4.826 6.212 1.00 69.81 92 GLU A N 1
ATOM 676 C CA . GLU A 1 92 ? 11.724 -4.549 6.359 1.00 69.81 92 GLU A CA 1
ATOM 677 C C . GLU A 1 92 ? 12.241 -3.863 5.091 1.00 69.81 92 GLU A C 1
ATOM 679 O O . GLU A 1 92 ? 11.710 -4.061 3.993 1.00 69.81 92 GLU A O 1
ATOM 684 N N . ALA A 1 93 ? 13.237 -2.991 5.248 1.00 73.75 93 ALA A N 1
ATOM 685 C CA . ALA A 1 93 ? 13.808 -2.275 4.121 1.00 73.75 93 ALA A CA 1
ATOM 686 C C . ALA A 1 93 ? 14.515 -3.273 3.192 1.00 73.75 93 ALA A C 1
ATOM 688 O O . ALA A 1 93 ? 15.520 -3.877 3.558 1.00 73.75 93 ALA A O 1
ATOM 689 N N . ALA A 1 94 ? 13.980 -3.451 1.983 1.00 74.44 94 ALA A N 1
ATOM 690 C CA . ALA A 1 94 ? 14.550 -4.366 1.001 1.00 74.44 94 ALA A CA 1
ATOM 691 C C . ALA A 1 94 ? 15.967 -3.926 0.570 1.00 74.44 94 ALA A C 1
ATOM 693 O O . ALA A 1 94 ? 16.242 -2.721 0.518 1.00 74.44 94 ALA A O 1
ATOM 694 N N . PRO A 1 95 ? 16.852 -4.875 0.205 1.00 84.88 95 PRO A N 1
ATOM 695 C CA . PRO A 1 95 ? 18.185 -4.556 -0.289 1.00 84.88 95 PRO A CA 1
ATOM 696 C C . PRO A 1 95 ? 18.118 -3.826 -1.637 1.00 84.88 95 PRO A C 1
ATOM 698 O O . PRO A 1 95 ? 17.436 -4.268 -2.569 1.00 84.88 95 PRO A O 1
ATOM 701 N N . VAL A 1 96 ? 18.856 -2.721 -1.756 1.00 88.31 96 VAL A N 1
ATOM 702 C CA . VAL A 1 96 ? 18.930 -1.875 -2.954 1.00 88.31 96 VAL A CA 1
ATOM 703 C C . VAL A 1 96 ? 20.359 -1.712 -3.466 1.00 88.31 96 VAL A C 1
ATOM 705 O O . VAL A 1 96 ? 21.328 -1.751 -2.707 1.00 88.31 96 VAL A O 1
ATOM 708 N N . ILE A 1 97 ? 20.471 -1.464 -4.767 1.00 87.94 97 ILE A N 1
ATOM 709 C CA . ILE A 1 97 ? 21.695 -1.063 -5.453 1.00 87.94 97 ILE A CA 1
ATOM 710 C C . ILE A 1 97 ? 21.597 0.418 -5.809 1.00 87.94 97 ILE A C 1
ATOM 712 O O . ILE A 1 97 ? 20.554 0.899 -6.259 1.00 87.94 97 ILE A O 1
ATOM 716 N N . ILE A 1 98 ? 22.694 1.142 -5.614 1.00 86.88 98 ILE A N 1
ATOM 717 C CA . ILE A 1 98 ? 22.845 2.514 -6.093 1.00 86.88 98 ILE A CA 1
ATOM 718 C C . ILE A 1 98 ? 23.237 2.489 -7.572 1.00 86.88 98 ILE A C 1
ATOM 720 O O . ILE A 1 98 ? 24.199 1.822 -7.944 1.00 86.88 98 ILE A O 1
ATOM 724 N N . THR A 1 99 ? 22.550 3.270 -8.399 1.00 81.44 99 THR A N 1
ATOM 725 C CA . THR A 1 99 ? 22.838 3.448 -9.827 1.00 81.44 99 THR A CA 1
ATOM 726 C C . THR A 1 99 ? 22.984 4.941 -10.141 1.00 81.44 99 THR A C 1
ATOM 728 O O . THR A 1 99 ? 22.067 5.715 -9.851 1.00 81.44 99 THR A O 1
ATOM 731 N N . PRO A 1 100 ? 24.122 5.396 -10.699 1.00 77.06 100 PRO A N 1
ATOM 732 C CA . PRO A 1 100 ? 24.255 6.779 -11.140 1.00 77.06 100 PRO A CA 1
ATOM 733 C C . PRO A 1 100 ? 23.488 6.980 -12.452 1.00 77.06 100 PRO A C 1
ATOM 735 O O . PRO A 1 100 ? 23.806 6.348 -13.458 1.00 77.06 100 PRO A O 1
ATOM 738 N N . GLN A 1 101 ? 22.504 7.878 -12.475 1.00 71.12 101 GLN A N 1
ATOM 739 C CA . GLN A 1 101 ? 21.805 8.243 -13.708 1.00 71.12 101 GLN A CA 1
ATOM 740 C C . GLN A 1 101 ? 22.257 9.625 -14.176 1.00 71.12 101 GLN A C 1
ATOM 742 O O . GLN A 1 101 ? 22.268 10.583 -13.404 1.00 71.12 101 GLN A O 1
ATOM 747 N N . ALA A 1 102 ? 22.633 9.734 -15.452 1.00 62.91 102 ALA A N 1
ATOM 748 C CA . ALA A 1 102 ? 22.857 11.029 -16.077 1.00 62.91 102 ALA A CA 1
ATOM 749 C C . ALA A 1 102 ? 21.519 11.770 -16.174 1.00 62.91 102 ALA A C 1
ATOM 751 O O . ALA A 1 102 ? 20.591 11.297 -16.832 1.00 62.91 102 ALA A O 1
ATOM 752 N N . VAL A 1 103 ? 21.415 12.926 -15.525 1.00 61.66 103 VAL A N 1
ATOM 753 C CA . VAL A 1 103 ? 20.265 13.805 -15.712 1.00 61.66 103 VAL A CA 1
ATOM 754 C C . VAL A 1 103 ? 20.572 14.677 -16.916 1.00 61.66 103 VAL A C 1
ATOM 756 O O . VAL A 1 103 ? 21.488 15.502 -16.887 1.00 61.66 103 VAL A O 1
ATOM 759 N N . ALA A 1 104 ? 19.829 14.479 -18.006 1.00 58.66 104 ALA A N 1
ATOM 760 C CA . ALA A 1 104 ? 19.848 15.450 -19.086 1.00 58.66 104 ALA A CA 1
ATOM 761 C C . ALA A 1 104 ? 19.343 16.779 -18.500 1.00 58.66 104 ALA A C 1
ATOM 763 O O . ALA A 1 104 ? 18.258 16.794 -17.912 1.00 58.66 104 ALA A O 1
ATOM 764 N N . PRO A 1 105 ? 20.095 17.889 -18.612 1.00 54.44 105 PRO A N 1
ATOM 765 C CA . PRO A 1 105 ? 19.609 19.176 -18.142 1.00 54.44 105 PRO A CA 1
ATOM 766 C C . PRO A 1 105 ? 18.292 19.449 -18.865 1.00 54.44 105 PRO A C 1
ATOM 768 O O . PRO A 1 105 ? 18.286 19.521 -20.098 1.00 54.44 105 PRO A O 1
ATOM 771 N N . GLN A 1 106 ? 17.186 19.568 -18.120 1.00 49.12 106 GLN A N 1
ATOM 772 C CA . GLN A 1 106 ? 15.913 19.980 -18.700 1.00 49.12 106 GLN A CA 1
ATOM 773 C C . GLN A 1 106 ? 16.178 21.281 -19.444 1.00 49.12 106 GLN A C 1
ATOM 775 O O . GLN A 1 106 ? 16.540 22.303 -18.856 1.00 49.12 106 GLN A O 1
ATOM 780 N N . ARG A 1 107 ? 16.080 21.216 -20.772 1.00 49.91 107 ARG A N 1
ATOM 781 C CA . ARG A 1 107 ? 16.178 22.388 -21.621 1.00 49.91 107 ARG A CA 1
ATOM 782 C C . ARG A 1 107 ? 14.974 23.234 -21.238 1.00 49.91 107 ARG A C 1
ATOM 784 O O . ARG A 1 107 ? 13.860 22.930 -21.647 1.00 49.91 107 ARG A O 1
ATOM 791 N N . THR A 1 108 ? 15.179 24.252 -20.406 1.00 44.84 108 THR A N 1
ATOM 792 C CA . THR A 1 108 ? 14.182 25.297 -20.225 1.00 44.84 108 THR A CA 1
ATOM 793 C C . THR A 1 108 ? 13.982 25.886 -21.610 1.00 44.84 108 THR A C 1
ATOM 795 O O . THR A 1 108 ? 14.864 26.552 -22.157 1.00 44.84 108 THR A O 1
ATOM 798 N N . VAL A 1 109 ? 12.867 25.538 -22.253 1.00 48.84 109 VAL A N 1
ATOM 799 C CA . VAL A 1 109 ? 12.496 26.123 -23.536 1.00 48.84 109 VAL A CA 1
ATOM 800 C C . VAL A 1 109 ? 12.073 27.550 -23.222 1.00 48.84 109 VAL A C 1
ATOM 802 O O . VAL A 1 109 ? 10.900 27.862 -23.064 1.00 48.84 109 VAL A O 1
ATOM 805 N N . ARG A 1 110 ? 13.058 28.429 -23.043 1.00 53.94 110 ARG A N 1
ATOM 806 C CA . ARG A 1 110 ? 12.834 29.864 -23.097 1.00 53.94 110 ARG A CA 1
ATOM 807 C C . ARG A 1 110 ? 12.548 30.147 -24.567 1.00 53.94 110 ARG A C 1
ATOM 809 O O . ARG A 1 110 ? 13.455 30.069 -25.393 1.00 53.94 110 ARG A O 1
ATOM 816 N N . SER A 1 111 ? 11.286 30.386 -24.910 1.00 51.09 111 SER A N 1
ATOM 817 C CA . SER A 1 111 ? 10.912 30.884 -26.231 1.00 51.09 111 SER A CA 1
ATOM 818 C C . SER A 1 111 ? 11.576 32.248 -26.422 1.00 51.09 111 SER A C 1
ATOM 820 O O . SER A 1 111 ? 11.174 33.225 -25.791 1.00 51.09 111 SER A O 1
ATOM 822 N N . VAL A 1 112 ? 12.626 32.313 -27.239 1.00 54.81 112 VAL A N 1
ATOM 823 C CA . VAL A 1 112 ? 13.240 33.579 -27.654 1.00 54.81 112 VAL A CA 1
ATOM 824 C C . VAL A 1 112 ? 12.946 33.749 -29.142 1.00 54.81 112 VAL A C 1
ATOM 826 O O . VAL A 1 112 ? 13.399 32.911 -29.926 1.00 54.81 112 VAL A O 1
ATOM 829 N N . PRO A 1 113 ? 12.191 34.779 -29.560 1.00 54.34 113 PRO A N 1
ATOM 830 C CA . PRO A 1 113 ? 12.035 35.065 -30.972 1.00 54.34 113 PRO A CA 1
ATOM 831 C C . PRO A 1 113 ? 13.354 35.637 -31.503 1.00 54.34 113 PRO A C 1
ATOM 833 O O . PRO A 1 113 ? 13.897 36.595 -30.963 1.00 54.34 113 PRO A O 1
ATOM 836 N N . ASN A 1 114 ? 13.847 35.008 -32.568 1.00 59.62 114 ASN A N 1
ATOM 837 C CA . ASN A 1 114 ? 14.891 35.487 -33.468 1.00 59.62 114 ASN A CA 1
ATOM 838 C C . ASN A 1 114 ? 16.272 35.775 -32.835 1.00 59.62 114 ASN A C 1
ATOM 840 O O . ASN A 1 114 ? 16.604 36.903 -32.478 1.00 59.62 114 ASN A O 1
ATOM 844 N N . ARG A 1 115 ? 17.134 34.749 -32.765 1.00 55.06 115 ARG A N 1
ATOM 845 C CA . ARG A 1 115 ? 18.575 34.938 -32.533 1.00 55.06 115 ARG A CA 1
ATOM 846 C C . ARG A 1 115 ? 19.373 34.277 -33.652 1.00 55.06 115 ARG A C 1
ATOM 848 O O . ARG A 1 115 ? 19.338 33.060 -33.808 1.00 55.06 115 ARG A O 1
ATOM 855 N N . THR A 1 116 ? 20.093 35.102 -34.406 1.00 54.41 116 THR A N 1
ATOM 856 C CA . THR A 1 116 ? 21.108 34.713 -35.388 1.00 54.41 116 THR A CA 1
ATOM 857 C C . THR A 1 116 ? 22.138 33.783 -34.745 1.00 54.41 116 THR A C 1
ATOM 859 O O . THR A 1 116 ? 22.644 34.044 -33.649 1.00 54.41 116 THR A O 1
ATOM 862 N N . VAL A 1 117 ? 22.413 32.666 -35.420 1.00 51.88 117 VAL A N 1
ATOM 863 C CA . VAL A 1 117 ? 23.264 31.579 -34.929 1.00 51.88 117 VAL A CA 1
ATOM 864 C C . VAL A 1 117 ? 24.726 32.032 -34.975 1.00 51.88 117 VAL A C 1
ATOM 866 O O . VAL A 1 117 ? 25.353 32.034 -36.027 1.00 51.88 117 VAL A O 1
ATOM 869 N N . SER A 1 118 ? 25.273 32.449 -33.834 1.00 55.03 118 SER A N 1
ATOM 870 C CA . SER A 1 118 ? 26.724 32.563 -33.659 1.00 55.03 118 SER A CA 1
ATOM 871 C C . SER A 1 118 ? 27.275 31.181 -33.310 1.00 55.03 118 SER A C 1
ATOM 873 O O . SER A 1 118 ? 26.730 30.516 -32.426 1.00 55.03 118 SER A O 1
ATOM 875 N N . ASN A 1 119 ? 28.334 30.749 -34.003 1.00 61.22 119 ASN A N 1
ATOM 876 C CA . ASN A 1 119 ? 29.081 29.520 -33.721 1.00 61.22 119 ASN A CA 1
ATOM 877 C C . ASN A 1 119 ? 29.710 29.603 -32.318 1.00 61.22 119 ASN A C 1
ATOM 879 O O . ASN A 1 119 ? 30.877 29.958 -32.148 1.00 61.22 119 ASN A O 1
ATOM 883 N N . GLN A 1 120 ? 28.927 29.287 -31.287 1.00 60.44 120 GLN A N 1
ATOM 884 C CA . GLN A 1 120 ? 29.447 29.108 -29.941 1.00 60.44 120 GLN A CA 1
ATOM 885 C C . GLN A 1 120 ? 30.246 27.804 -29.904 1.00 60.44 120 GLN A C 1
ATOM 887 O O . GLN A 1 120 ? 29.701 26.722 -30.124 1.00 60.44 120 GLN A O 1
ATOM 892 N N . LYS A 1 121 ? 31.549 27.912 -29.612 1.00 47.59 121 LYS A N 1
ATOM 893 C CA . LYS A 1 121 ? 32.399 26.765 -29.273 1.00 47.59 121 LYS A CA 1
ATOM 894 C C . LYS A 1 121 ? 31.725 25.968 -28.153 1.00 47.59 121 LYS A C 1
ATOM 896 O O . LYS A 1 121 ? 31.438 26.513 -27.089 1.00 47.59 121 LYS A O 1
ATOM 901 N N . TYR A 1 122 ? 31.470 24.690 -28.417 1.00 49.66 122 TYR A N 1
ATOM 902 C CA . TYR A 1 122 ? 30.881 23.756 -27.465 1.00 49.66 122 TYR A CA 1
ATOM 903 C C . TYR A 1 122 ? 31.848 23.534 -26.296 1.00 49.66 122 TYR A C 1
ATOM 905 O O . TYR A 1 122 ? 32.853 22.839 -26.432 1.00 49.66 122 TYR A O 1
ATOM 913 N N . THR A 1 123 ? 31.561 24.131 -25.143 1.00 55.31 123 THR A N 1
ATOM 914 C CA . THR A 1 123 ? 32.132 23.686 -23.871 1.00 55.31 123 THR A CA 1
ATOM 915 C C . THR A 1 123 ? 31.317 22.489 -23.375 1.00 55.31 123 THR A C 1
ATOM 917 O O . THR A 1 123 ? 30.087 22.585 -23.306 1.00 55.31 123 THR A O 1
ATOM 920 N N . PRO A 1 124 ? 31.949 21.347 -23.037 1.00 53.97 124 PRO A N 1
ATOM 921 C CA . PRO A 1 124 ? 31.222 20.190 -22.534 1.00 53.97 124 PRO A CA 1
ATOM 922 C C . PRO A 1 124 ? 30.514 20.569 -21.230 1.00 53.97 124 PRO A C 1
ATOM 924 O O . PRO A 1 124 ? 31.142 20.929 -20.233 1.00 53.97 124 PRO A O 1
ATOM 927 N N . ARG A 1 125 ? 29.180 20.525 -21.249 1.00 59.31 125 ARG A N 1
ATOM 928 C CA . ARG A 1 125 ? 28.353 20.782 -20.069 1.00 59.31 125 ARG A CA 1
ATOM 929 C C . ARG A 1 125 ? 28.590 19.658 -19.058 1.00 59.31 125 ARG A C 1
ATOM 931 O O . ARG A 1 125 ? 28.428 18.490 -19.403 1.00 59.31 125 ARG A O 1
ATOM 938 N N . GLN A 1 126 ? 28.945 20.007 -17.819 1.00 55.97 126 GLN A N 1
ATOM 939 C CA . GLN A 1 126 ? 29.069 19.024 -16.742 1.00 55.97 126 GLN A CA 1
ATOM 940 C C . GLN A 1 126 ? 27.735 18.290 -16.561 1.00 55.97 126 GLN A C 1
ATOM 942 O O . GLN A 1 126 ? 26.703 18.903 -16.287 1.00 55.97 126 GLN A O 1
ATOM 947 N N . VAL A 1 127 ? 27.755 16.974 -16.769 1.00 57.78 127 VAL A N 1
ATOM 948 C CA . VAL A 1 127 ? 26.591 16.110 -16.569 1.00 57.78 127 VAL A CA 1
ATOM 949 C C . VAL A 1 127 ? 26.428 15.904 -15.068 1.00 57.78 127 VAL A C 1
ATOM 951 O O . VAL A 1 127 ? 27.246 15.226 -14.445 1.00 57.78 127 VAL A O 1
ATOM 954 N N . VAL A 1 128 ? 25.382 16.488 -14.483 1.00 60.91 128 VAL A N 1
ATOM 955 C CA . VAL A 1 128 ? 25.001 16.196 -13.097 1.00 60.91 128 VAL A CA 1
ATOM 956 C C . VAL A 1 128 ? 24.455 14.770 -13.068 1.00 60.91 128 VAL A C 1
ATOM 958 O O . VAL A 1 128 ? 23.518 14.433 -13.797 1.00 60.91 128 VAL A O 1
ATOM 961 N N . ARG A 1 129 ? 25.086 13.902 -12.274 1.00 66.62 129 ARG A N 1
ATOM 962 C CA . ARG A 1 129 ? 24.618 12.531 -12.059 1.00 66.62 129 ARG A CA 1
ATOM 963 C C . ARG A 1 129 ? 23.812 12.506 -10.773 1.00 66.62 129 ARG A C 1
ATOM 965 O O . ARG A 1 129 ? 24.357 12.790 -9.711 1.00 66.62 129 ARG A O 1
ATOM 972 N N . GLU A 1 130 ? 22.534 12.168 -10.876 1.00 73.62 130 GLU A N 1
ATOM 973 C CA . GLU A 1 130 ? 21.709 11.916 -9.700 1.00 73.62 130 GLU A CA 1
ATOM 974 C C . GLU A 1 130 ? 21.837 10.453 -9.288 1.00 73.62 130 GLU A C 1
ATOM 976 O O . GLU A 1 130 ? 21.814 9.532 -10.111 1.00 73.62 130 GLU A O 1
ATOM 981 N N . GLU A 1 131 ? 21.982 10.246 -7.985 1.00 81.25 131 GLU A N 1
ATOM 982 C CA . GLU A 1 131 ? 22.066 8.925 -7.389 1.00 81.25 131 GLU A CA 1
ATOM 983 C C . GLU A 1 131 ? 20.660 8.330 -7.241 1.00 81.25 131 GLU A C 1
ATOM 985 O O . GLU A 1 131 ? 19.824 8.837 -6.483 1.00 81.25 131 GLU A O 1
ATOM 990 N N . ARG A 1 132 ? 20.387 7.243 -7.969 1.00 89.81 132 ARG A N 1
ATOM 991 C CA . ARG A 1 132 ? 19.134 6.492 -7.854 1.00 89.81 132 ARG A CA 1
ATOM 992 C C . ARG A 1 132 ? 19.340 5.174 -7.136 1.00 89.81 132 ARG A C 1
ATOM 994 O O . ARG A 1 132 ? 20.393 4.555 -7.241 1.00 89.81 132 ARG A O 1
ATOM 1001 N N . ILE A 1 133 ? 18.301 4.722 -6.451 1.00 91.62 133 ILE A N 1
ATOM 1002 C CA . ILE A 1 133 ? 18.239 3.408 -5.819 1.00 91.62 133 ILE A CA 1
ATOM 1003 C C . ILE A 1 133 ? 17.265 2.512 -6.586 1.00 91.62 133 ILE A C 1
ATOM 1005 O O . ILE A 1 133 ? 16.224 2.969 -7.063 1.00 91.62 133 ILE A O 1
ATOM 1009 N N . VAL A 1 134 ? 17.598 1.230 -6.678 1.00 91.50 134 VAL A N 1
ATOM 1010 C CA . VAL A 1 134 ? 16.774 0.193 -7.313 1.00 91.50 134 VAL A CA 1
ATOM 1011 C C . VAL A 1 134 ? 16.843 -1.084 -6.468 1.00 91.50 134 VAL A C 1
ATOM 1013 O O . VAL A 1 134 ? 17.916 -1.396 -5.949 1.00 91.50 134 VAL A O 1
ATOM 1016 N N . PRO A 1 135 ? 15.740 -1.830 -6.264 1.00 91.81 135 PRO A N 1
ATOM 1017 C CA . PRO A 1 135 ? 15.799 -3.103 -5.548 1.00 91.81 135 PRO A CA 1
ATOM 1018 C C . PRO A 1 135 ? 16.786 -4.067 -6.210 1.00 91.81 135 PRO A C 1
ATOM 1020 O O . PRO A 1 135 ? 16.802 -4.181 -7.434 1.00 91.81 135 PRO A O 1
ATOM 1023 N N . LYS A 1 136 ? 17.578 -4.793 -5.413 1.00 90.62 136 LYS A N 1
ATOM 1024 C CA . LYS A 1 136 ? 18.636 -5.671 -5.939 1.00 90.62 136 LYS A CA 1
ATOM 1025 C C . LYS A 1 136 ? 18.113 -6.690 -6.957 1.00 90.62 136 LYS A C 1
ATOM 1027 O O . LYS A 1 136 ? 18.682 -6.812 -8.031 1.00 90.62 136 LYS A O 1
ATOM 1032 N N . HIS A 1 137 ? 17.004 -7.363 -6.650 1.00 89.88 137 HIS A N 1
ATOM 1033 C CA . HIS A 1 137 ? 16.418 -8.353 -7.559 1.00 89.88 137 HIS A CA 1
ATOM 1034 C C . HIS A 1 137 ? 15.958 -7.739 -8.889 1.00 89.88 137 HIS A C 1
ATOM 1036 O O . HIS A 1 137 ? 15.991 -8.415 -9.909 1.00 89.88 137 HIS A O 1
ATOM 1042 N N . VAL A 1 138 ? 15.537 -6.466 -8.884 1.00 90.62 138 VAL A N 1
ATOM 1043 C CA . VAL A 1 138 ? 15.207 -5.756 -10.122 1.00 90.62 138 VAL A CA 1
ATOM 1044 C C . VAL A 1 138 ? 16.489 -5.464 -10.877 1.00 90.62 138 VAL A C 1
ATOM 1046 O O . VAL A 1 138 ? 16.563 -5.827 -12.035 1.00 90.62 138 VAL A O 1
ATOM 1049 N N . TYR A 1 139 ? 17.504 -4.895 -10.223 1.00 89.62 139 TYR A N 1
ATOM 1050 C CA . TYR A 1 139 ? 18.792 -4.613 -10.862 1.00 89.62 139 TYR A CA 1
ATOM 1051 C C . TYR A 1 139 ? 19.404 -5.857 -11.525 1.00 89.62 139 TYR A C 1
ATOM 1053 O O . TYR A 1 139 ? 19.862 -5.776 -12.656 1.00 89.62 139 TYR A O 1
ATOM 1061 N N . ASP A 1 140 ? 19.372 -7.008 -10.846 1.00 87.81 140 ASP A N 1
ATOM 1062 C CA . ASP A 1 140 ? 19.940 -8.258 -11.364 1.00 87.81 140 ASP A CA 1
ATOM 1063 C C . ASP A 1 140 ? 19.131 -8.834 -12.551 1.00 87.81 140 ASP A C 1
ATOM 1065 O O . ASP A 1 140 ? 19.702 -9.487 -13.420 1.00 87.81 140 ASP A O 1
ATOM 1069 N N . ALA A 1 141 ? 17.809 -8.614 -12.592 1.00 86.25 141 ALA A N 1
ATOM 1070 C CA . ALA A 1 141 ? 16.913 -9.144 -13.630 1.00 86.25 141 ALA A CA 1
ATOM 1071 C C . ALA A 1 141 ? 16.622 -8.154 -14.773 1.00 86.25 141 ALA A C 1
ATOM 1073 O O . ALA A 1 141 ? 16.029 -8.524 -15.788 1.00 86.25 141 ALA A O 1
ATOM 1074 N N . GLN A 1 142 ? 16.962 -6.883 -14.590 1.00 83.06 142 GLN A N 1
ATOM 1075 C CA . GLN A 1 142 ? 16.617 -5.812 -15.507 1.00 83.06 142 GLN A CA 1
ATOM 1076 C C . GLN A 1 142 ? 17.528 -5.844 -16.731 1.00 83.06 142 GLN A C 1
ATOM 1078 O O . GLN A 1 142 ? 18.749 -5.816 -16.619 1.00 83.06 142 GLN A O 1
ATOM 1083 N N . GLY A 1 143 ? 16.909 -5.875 -17.909 1.00 74.19 143 GLY A N 1
ATOM 1084 C CA . GLY A 1 143 ? 17.582 -5.648 -19.181 1.00 74.19 143 GLY A CA 1
ATOM 1085 C C . GLY A 1 143 ? 17.283 -4.256 -19.731 1.00 74.19 143 GLY A C 1
ATOM 1086 O O . GLY A 1 143 ? 16.261 -3.651 -19.402 1.00 74.19 143 GLY A O 1
ATOM 1087 N N . ASP A 1 144 ? 18.147 -3.783 -20.626 1.00 71.44 144 ASP A N 1
ATOM 1088 C CA . ASP A 1 144 ? 17.982 -2.492 -21.310 1.00 71.44 144 ASP A CA 1
ATOM 1089 C C . ASP A 1 144 ? 17.043 -2.571 -22.525 1.00 71.44 144 ASP A C 1
ATOM 1091 O O . ASP A 1 144 ? 16.693 -1.556 -23.126 1.00 71.44 144 ASP A O 1
ATOM 1095 N N . THR A 1 145 ? 16.616 -3.778 -22.908 1.00 72.88 145 THR A N 1
ATOM 1096 C CA . THR A 1 145 ? 15.778 -4.004 -24.088 1.00 72.88 145 THR A CA 1
ATOM 1097 C C . THR A 1 145 ? 14.427 -4.593 -23.716 1.00 72.88 145 THR A C 1
ATOM 1099 O O . THR A 1 145 ? 14.300 -5.481 -22.873 1.00 72.88 145 THR A O 1
ATOM 1102 N N . LEU A 1 146 ? 13.386 -4.079 -24.368 1.00 76.88 146 LEU A N 1
ATOM 1103 C CA . LEU A 1 146 ? 12.044 -4.630 -24.249 1.00 76.88 146 LEU A CA 1
ATOM 1104 C C . LEU A 1 146 ? 11.981 -6.002 -24.931 1.00 76.88 146 LEU A C 1
ATOM 1106 O O . LEU A 1 146 ? 12.586 -6.161 -25.995 1.00 76.88 146 LEU A O 1
ATOM 1110 N N . PRO A 1 147 ? 11.219 -6.964 -24.379 1.00 80.25 147 PRO A N 1
ATOM 1111 C CA . PRO A 1 147 ? 11.120 -8.297 -24.955 1.00 80.25 147 PRO A CA 1
ATOM 1112 C C . PRO A 1 147 ? 10.671 -8.239 -26.427 1.00 80.25 147 PRO A C 1
ATOM 1114 O O . PRO A 1 147 ? 9.868 -7.369 -26.802 1.00 80.25 147 PRO A O 1
ATOM 1117 N N . PRO A 1 148 ? 11.195 -9.137 -27.282 1.00 85.25 148 PRO A N 1
ATOM 1118 C CA . PRO A 1 148 ? 10.822 -9.183 -28.687 1.00 85.25 148 PRO A CA 1
ATOM 1119 C C . PRO A 1 148 ? 9.336 -9.523 -28.830 1.00 85.25 148 PRO A C 1
ATOM 1121 O O . PRO A 1 148 ? 8.776 -10.302 -28.059 1.00 85.25 148 PRO A O 1
ATOM 1124 N N . VAL A 1 149 ? 8.688 -8.927 -29.829 1.00 87.62 149 VAL A N 1
ATOM 1125 C CA . VAL A 1 149 ? 7.264 -9.161 -30.093 1.00 87.62 149 VAL A CA 1
ATOM 1126 C C . VAL A 1 149 ? 7.117 -10.461 -30.894 1.00 87.62 149 VAL A C 1
ATOM 1128 O O . VAL A 1 149 ? 7.755 -10.575 -31.944 1.00 87.62 149 VAL A O 1
ATOM 1131 N N . PRO A 1 150 ? 6.302 -11.437 -30.449 1.00 93.31 150 PRO A N 1
ATOM 1132 C CA . PRO A 1 150 ? 6.089 -12.673 -31.199 1.00 93.31 150 PRO A CA 1
ATOM 1133 C C . PRO A 1 150 ? 5.479 -12.429 -32.586 1.00 93.31 150 PRO A C 1
ATOM 1135 O O . PRO A 1 150 ? 4.739 -11.466 -32.802 1.00 93.31 150 PRO A O 1
ATOM 1138 N N . LYS A 1 151 ? 5.743 -13.338 -33.532 1.00 94.50 151 LYS A N 1
ATOM 1139 C CA . LYS A 1 151 ? 5.181 -13.265 -34.890 1.00 94.50 151 LYS A CA 1
ATOM 1140 C C . LYS A 1 151 ? 3.647 -13.221 -34.838 1.00 94.50 151 LYS A C 1
ATOM 1142 O O . LYS A 1 151 ? 3.032 -14.029 -34.151 1.00 94.50 151 LYS A O 1
ATOM 1147 N N . GLY A 1 152 ? 3.043 -12.299 -35.588 1.00 95.12 152 GLY A N 1
ATOM 1148 C CA . GLY A 1 152 ? 1.586 -12.100 -35.627 1.00 95.12 152 GLY A CA 1
ATOM 1149 C C . GLY A 1 152 ? 1.044 -11.147 -34.556 1.00 95.12 152 GLY A C 1
ATOM 1150 O O . GLY A 1 152 ? -0.137 -10.814 -34.594 1.00 95.12 152 GLY A O 1
ATOM 1151 N N . TYR A 1 153 ? 1.893 -10.660 -33.648 1.00 92.44 153 TYR A N 1
ATOM 1152 C CA . TYR A 1 153 ? 1.532 -9.669 -32.637 1.00 92.44 153 TYR A CA 1
ATOM 1153 C C . TYR A 1 153 ? 2.173 -8.311 -32.949 1.00 92.44 153 TYR A C 1
ATOM 1155 O O . TYR A 1 153 ? 3.209 -8.225 -33.608 1.00 92.44 153 TYR A O 1
ATOM 1163 N N . ARG A 1 154 ? 1.560 -7.234 -32.448 1.00 89.00 154 ARG A N 1
ATOM 1164 C CA . ARG A 1 154 ? 2.102 -5.864 -32.471 1.00 89.00 154 ARG A CA 1
ATOM 1165 C C . ARG A 1 154 ? 2.147 -5.304 -31.056 1.00 89.00 154 ARG A C 1
ATOM 1167 O O . ARG A 1 154 ? 1.387 -5.744 -30.193 1.00 89.00 154 ARG A O 1
ATOM 1174 N N . ARG A 1 155 ? 3.015 -4.320 -30.811 1.00 86.56 155 ARG A N 1
ATOM 1175 C CA . ARG A 1 155 ? 3.048 -3.637 -29.512 1.00 86.56 155 ARG A CA 1
ATOM 1176 C C . ARG A 1 155 ? 1.732 -2.900 -29.277 1.00 86.56 155 ARG A C 1
ATOM 1178 O O . ARG A 1 155 ? 1.156 -2.327 -30.199 1.00 86.56 155 ARG A O 1
ATOM 1185 N N . ALA A 1 156 ? 1.275 -2.919 -28.028 1.00 86.81 156 ALA A N 1
ATOM 1186 C CA . ALA A 1 156 ? 0.115 -2.138 -27.611 1.00 86.81 156 ALA A CA 1
ATOM 1187 C C . ALA A 1 156 ? 0.425 -0.631 -27.568 1.00 86.81 156 ALA A C 1
ATOM 1189 O O . ALA A 1 156 ? -0.473 0.179 -27.778 1.00 86.81 156 ALA A O 1
ATOM 1190 N N . TRP A 1 157 ? 1.692 -0.272 -27.325 1.00 84.62 157 TRP A N 1
ATOM 1191 C CA . TRP A 1 157 ? 2.169 1.103 -27.188 1.00 84.62 157 TRP A CA 1
ATOM 1192 C C . TRP A 1 157 ? 3.507 1.299 -27.887 1.00 84.62 157 TRP A C 1
ATOM 1194 O O . TRP A 1 157 ? 4.346 0.393 -27.914 1.00 84.62 157 TRP A O 1
ATOM 1204 N N . GLU A 1 158 ? 3.696 2.512 -28.392 1.00 79.06 158 GLU A N 1
ATOM 1205 C CA . GLU A 1 158 ? 4.926 2.976 -29.040 1.00 79.06 158 GLU A CA 1
ATOM 1206 C C . GLU A 1 158 ? 5.532 4.186 -28.297 1.00 79.06 158 GLU A C 1
ATOM 1208 O O . GLU A 1 158 ? 6.664 4.575 -28.562 1.00 79.06 158 GLU A O 1
ATOM 1213 N N . ASP A 1 159 ? 4.809 4.749 -27.322 1.00 73.56 159 ASP A N 1
ATOM 1214 C CA . ASP A 1 159 ? 5.061 6.027 -26.648 1.00 73.56 159 ASP A CA 1
ATOM 1215 C C . ASP A 1 159 ? 5.700 5.865 -25.256 1.00 73.56 159 ASP A C 1
ATOM 1217 O O . ASP A 1 159 ? 5.143 6.316 -24.265 1.00 73.56 159 ASP A O 1
ATOM 1221 N N . ASP A 1 160 ? 6.846 5.182 -25.149 1.00 71.50 160 ASP A N 1
ATOM 1222 C CA . ASP A 1 160 ? 7.665 5.014 -23.915 1.00 71.50 160 ASP A CA 1
ATOM 1223 C C . ASP A 1 160 ? 6.918 4.577 -22.624 1.00 71.50 160 ASP A C 1
ATOM 1225 O O . ASP A 1 160 ? 7.475 4.497 -21.529 1.00 71.50 160 ASP A O 1
ATOM 1229 N N . ARG A 1 161 ? 5.641 4.193 -22.724 1.00 81.19 161 ARG A N 1
ATOM 1230 C CA . ARG A 1 161 ? 4.834 3.681 -21.606 1.00 81.19 161 ARG A CA 1
ATOM 1231 C C . ARG A 1 161 ? 5.403 2.389 -21.024 1.00 81.19 161 ARG A C 1
ATOM 1233 O O . ARG A 1 161 ? 5.091 2.025 -19.892 1.00 81.19 161 ARG A O 1
ATOM 1240 N N . LEU A 1 162 ? 6.245 1.707 -21.797 1.00 82.31 162 LEU A N 1
ATOM 1241 C CA . LEU A 1 162 ? 7.025 0.545 -21.396 1.00 82.31 162 LEU A CA 1
ATOM 1242 C C . LEU A 1 162 ? 8.455 0.959 -21.026 1.00 82.31 162 LEU A C 1
ATOM 1244 O O . LEU A 1 162 ? 9.405 0.473 -21.625 1.00 82.31 162 LEU A O 1
ATOM 1248 N N . ASN A 1 163 ? 8.613 1.839 -20.037 1.00 83.94 163 ASN A N 1
ATOM 1249 C CA . ASN A 1 163 ? 9.932 2.239 -19.551 1.00 83.94 163 ASN A CA 1
ATOM 1250 C C . ASN A 1 163 ? 10.580 1.101 -18.722 1.00 83.94 163 ASN A C 1
ATOM 1252 O O . ASN A 1 163 ? 10.105 0.819 -17.610 1.00 83.94 163 ASN A O 1
ATOM 1256 N N . PRO A 1 164 ? 11.685 0.479 -19.190 1.00 82.88 164 PRO A N 1
ATOM 1257 C CA . PRO A 1 164 ? 12.378 -0.585 -18.456 1.00 82.88 164 PRO A CA 1
ATOM 1258 C C . PRO A 1 164 ? 12.960 -0.111 -17.118 1.00 82.88 164 PRO A C 1
ATOM 1260 O O . PRO A 1 164 ? 13.145 -0.905 -16.200 1.00 82.88 164 PRO A O 1
ATOM 1263 N N . HIS A 1 165 ? 13.201 1.192 -16.967 1.00 85.44 165 HIS A N 1
ATOM 1264 C CA . HIS A 1 165 ? 13.808 1.821 -15.794 1.00 85.44 165 HIS A CA 1
ATOM 1265 C C . HIS A 1 165 ? 12.789 2.442 -14.826 1.00 85.44 165 HIS A C 1
ATOM 1267 O O . HIS A 1 165 ? 13.147 3.257 -13.973 1.00 85.44 165 HIS A O 1
ATOM 1273 N N . ARG A 1 166 ? 11.518 2.022 -14.880 1.00 86.94 166 ARG A N 1
ATOM 1274 C CA . ARG A 1 166 ? 10.460 2.511 -13.969 1.00 86.94 166 ARG A CA 1
ATOM 1275 C C . ARG A 1 166 ? 10.720 2.252 -12.478 1.00 86.94 166 ARG A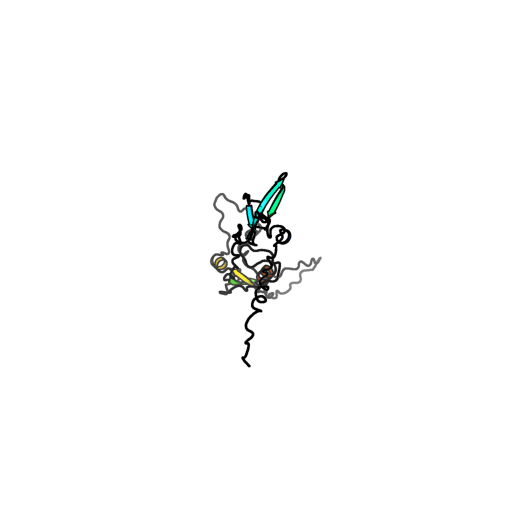 C 1
ATOM 1277 O O . ARG A 1 166 ? 10.090 2.881 -11.636 1.00 86.94 166 ARG A O 1
ATOM 1284 N N . ALA A 1 167 ? 11.600 1.307 -12.145 1.00 88.94 167 ALA A N 1
ATOM 1285 C CA . ALA A 1 167 ? 11.908 0.935 -10.763 1.00 88.94 167 ALA A CA 1
ATOM 1286 C C . ALA A 1 167 ? 12.983 1.817 -10.101 1.00 88.94 167 ALA A C 1
ATOM 1288 O O . ALA A 1 167 ? 13.184 1.718 -8.890 1.00 88.94 167 ALA A O 1
ATOM 1289 N N . HIS A 1 168 ? 13.679 2.668 -10.865 1.00 89.62 168 HIS A N 1
ATOM 1290 C CA . HIS A 1 168 ? 14.727 3.533 -10.323 1.00 89.62 168 HIS A CA 1
ATOM 1291 C C . HIS A 1 168 ? 14.109 4.770 -9.680 1.00 89.62 168 HIS A C 1
ATOM 1293 O O . HIS A 1 168 ? 13.558 5.633 -10.368 1.00 89.62 168 HIS A O 1
ATOM 1299 N N . GLN A 1 169 ? 14.274 4.898 -8.370 1.00 89.88 169 GLN A N 1
ATOM 1300 C CA . GLN A 1 169 ? 13.747 6.014 -7.586 1.00 89.88 169 GLN A CA 1
ATOM 1301 C C . GLN A 1 169 ? 14.875 6.812 -6.932 1.00 89.88 169 GLN A C 1
ATOM 1303 O O . GLN A 1 169 ? 15.987 6.317 -6.751 1.00 89.88 169 GLN A O 1
ATOM 1308 N N . THR A 1 170 ? 14.593 8.051 -6.540 1.00 90.06 170 THR A N 1
ATOM 1309 C CA . THR A 1 170 ? 15.527 8.840 -5.730 1.00 90.06 170 THR A CA 1
ATOM 1310 C C . THR A 1 170 ? 15.404 8.451 -4.259 1.00 90.06 170 THR A C 1
ATOM 1312 O O . THR A 1 170 ? 14.332 8.065 -3.780 1.00 90.06 170 THR A O 1
ATOM 1315 N N . ARG A 1 171 ? 16.493 8.599 -3.496 1.00 88.06 171 ARG A N 1
ATOM 1316 C CA . ARG A 1 171 ? 16.463 8.367 -2.042 1.00 88.06 171 ARG A CA 1
ATOM 1317 C C . ARG A 1 171 ? 15.497 9.318 -1.333 1.00 88.06 171 ARG A C 1
ATOM 1319 O O . ARG A 1 171 ? 14.810 8.921 -0.398 1.00 88.06 171 ARG A O 1
ATOM 1326 N N . GLN A 1 172 ? 15.407 10.559 -1.810 1.00 88.62 172 GLN A N 1
ATOM 1327 C CA . GLN A 1 172 ? 14.448 11.541 -1.309 1.00 88.62 172 GLN A CA 1
ATOM 1328 C C . GLN A 1 172 ? 13.000 11.109 -1.569 1.00 88.62 172 GLN A C 1
ATOM 1330 O O . GLN A 1 172 ? 12.196 11.155 -0.645 1.00 88.62 172 GLN A O 1
ATOM 1335 N N . GLY A 1 173 ? 12.668 10.640 -2.777 1.00 90.50 173 GLY A N 1
ATOM 1336 C CA . GLY A 1 173 ? 11.322 10.152 -3.097 1.00 90.50 173 GLY A CA 1
ATOM 1337 C C . GLY A 1 173 ? 10.923 8.933 -2.260 1.00 90.50 173 GLY A C 1
ATOM 1338 O O . GLY A 1 173 ? 9.792 8.844 -1.776 1.00 90.50 173 GLY A O 1
ATOM 1339 N N . TYR A 1 174 ? 11.877 8.035 -2.003 1.00 90.38 174 TYR A N 1
ATOM 1340 C CA . TYR A 1 174 ? 11.681 6.906 -1.095 1.00 90.38 174 TYR A CA 1
ATOM 1341 C C . TYR A 1 174 ? 11.345 7.363 0.336 1.00 90.38 174 TYR A C 1
ATOM 1343 O O . TYR A 1 174 ? 10.394 6.854 0.925 1.00 90.38 174 TYR A O 1
ATOM 1351 N N . ARG A 1 175 ? 12.052 8.367 0.877 1.00 90.88 175 ARG A N 1
ATOM 1352 C CA . ARG A 1 175 ? 11.736 8.962 2.192 1.00 90.88 175 ARG A CA 1
ATOM 1353 C C . ARG A 1 175 ? 10.391 9.683 2.202 1.00 90.88 175 ARG A C 1
ATOM 1355 O O . ARG A 1 175 ? 9.600 9.460 3.109 1.00 90.88 175 ARG A O 1
ATOM 1362 N N . ALA A 1 176 ? 10.116 10.499 1.185 1.00 92.88 176 ALA A N 1
ATOM 1363 C CA . ALA A 1 176 ? 8.863 11.241 1.061 1.00 92.88 176 ALA A CA 1
ATOM 1364 C C . ALA A 1 176 ? 7.649 10.298 1.050 1.00 92.88 176 ALA A C 1
ATOM 1366 O O . ALA A 1 176 ? 6.640 10.567 1.692 1.00 92.88 176 ALA A O 1
ATOM 1367 N N . THR A 1 177 ? 7.777 9.133 0.407 1.00 92.62 177 THR A N 1
ATOM 1368 C CA . THR A 1 177 ? 6.738 8.095 0.447 1.00 92.62 177 THR A CA 1
ATOM 1369 C C . THR A 1 177 ? 6.470 7.625 1.876 1.00 92.62 177 THR A C 1
ATOM 1371 O O . THR A 1 177 ? 5.314 7.508 2.266 1.00 92.62 177 THR A O 1
ATOM 1374 N N . GLN A 1 178 ? 7.514 7.406 2.676 1.00 92.38 178 GLN A N 1
ATOM 1375 C CA . GLN A 1 178 ? 7.386 6.964 4.070 1.00 92.38 178 GLN A CA 1
ATOM 1376 C C . GLN A 1 178 ? 6.895 8.055 5.023 1.00 92.38 178 GLN A C 1
ATOM 1378 O O . GLN A 1 178 ? 6.487 7.748 6.135 1.00 92.38 178 GLN A O 1
ATOM 1383 N N . GLN A 1 179 ? 6.910 9.321 4.616 1.00 92.62 179 GLN A N 1
ATOM 1384 C CA . GLN A 1 179 ? 6.291 10.397 5.393 1.00 92.62 179 GLN A CA 1
ATOM 1385 C C . GLN A 1 179 ? 4.767 10.423 5.229 1.00 92.62 179 GLN A C 1
ATOM 1387 O O . GLN A 1 179 ? 4.076 10.990 6.067 1.00 92.62 179 GLN A O 1
ATOM 1392 N N . VAL A 1 180 ? 4.242 9.806 4.165 1.00 93.75 180 VAL A N 1
ATOM 1393 C CA . VAL A 1 180 ? 2.809 9.806 3.833 1.00 93.75 180 VAL A CA 1
ATOM 1394 C C . VAL A 1 180 ? 2.181 8.426 4.048 1.00 93.75 180 VAL A C 1
ATOM 1396 O O . VAL A 1 180 ? 1.052 8.328 4.520 1.00 93.75 180 VAL A O 1
ATOM 1399 N N . TRP A 1 181 ? 2.906 7.350 3.732 1.00 93.31 181 TRP A N 1
ATOM 1400 C CA . TRP A 1 181 ? 2.398 5.977 3.710 1.00 93.31 181 TRP A CA 1
ATOM 1401 C C . TRP A 1 181 ? 3.121 5.071 4.702 1.00 93.31 181 TRP A C 1
ATOM 1403 O O . TRP A 1 181 ? 4.348 5.073 4.767 1.00 93.31 181 TRP A O 1
ATOM 1413 N N . SER A 1 182 ? 2.373 4.218 5.404 1.00 90.56 182 SER A N 1
ATOM 1414 C CA . SER A 1 182 ? 2.901 3.236 6.348 1.00 90.56 182 SER A CA 1
ATOM 1415 C C . SER A 1 182 ? 3.862 2.250 5.683 1.00 90.56 182 SER A C 1
ATOM 1417 O O . SER A 1 182 ? 3.669 1.810 4.546 1.00 90.56 182 SER A O 1
ATOM 1419 N N . ASN A 1 183 ? 4.894 1.847 6.421 1.00 86.50 183 ASN A N 1
ATOM 1420 C CA . ASN A 1 183 ? 5.859 0.834 5.993 1.00 86.50 183 ASN A CA 1
ATOM 1421 C C . ASN A 1 183 ? 5.334 -0.588 6.185 1.00 86.50 183 ASN A C 1
ATOM 1423 O O . ASN A 1 183 ? 6.005 -1.431 6.762 1.00 86.50 183 ASN A O 1
ATOM 1427 N N . THR A 1 184 ? 4.107 -0.860 5.760 1.00 83.44 184 THR A N 1
ATOM 1428 C CA . THR A 1 184 ? 3.412 -2.104 6.093 1.00 83.44 184 THR A CA 1
ATOM 1429 C C . THR A 1 184 ? 2.777 -2.727 4.865 1.00 83.44 184 THR A C 1
ATOM 1431 O O . THR A 1 184 ? 2.622 -2.061 3.843 1.00 83.44 184 THR A O 1
ATOM 1434 N N . VAL A 1 185 ? 2.387 -3.999 4.949 1.00 85.31 185 VAL A N 1
ATOM 1435 C CA . VAL A 1 185 ? 1.608 -4.654 3.890 1.00 85.31 185 VAL A CA 1
ATOM 1436 C C . VAL A 1 185 ? 0.236 -5.044 4.449 1.00 85.31 185 VAL A C 1
ATOM 1438 O O . VAL A 1 185 ? 0.171 -5.896 5.333 1.00 85.31 185 VAL A O 1
ATOM 1441 N N . PRO A 1 186 ? -0.869 -4.434 3.977 1.00 87.25 186 PRO A N 1
ATOM 1442 C CA . PRO A 1 186 ? -0.943 -3.347 2.992 1.00 87.25 186 PRO A CA 1
ATOM 1443 C C . PRO A 1 186 ? -0.427 -2.004 3.543 1.00 87.25 186 PRO A C 1
ATOM 1445 O O . PRO A 1 186 ? -0.415 -1.785 4.759 1.00 87.25 186 PRO A O 1
ATOM 1448 N N . ARG A 1 187 ? -0.041 -1.090 2.641 1.00 89.62 187 ARG A N 1
ATOM 1449 C CA . ARG A 1 187 ? 0.294 0.298 2.994 1.00 89.62 187 ARG A CA 1
ATOM 1450 C C . ARG A 1 187 ? -0.982 1.100 3.243 1.00 89.62 187 ARG A C 1
ATOM 1452 O O . ARG A 1 187 ? -1.981 0.907 2.553 1.00 89.62 187 ARG A O 1
ATOM 1459 N N . ARG A 1 188 ? -0.946 2.001 4.220 1.00 89.62 188 ARG A N 1
ATOM 1460 C CA . ARG A 1 188 ? -2.050 2.886 4.622 1.00 89.62 188 ARG A CA 1
ATOM 1461 C C . ARG A 1 188 ? -1.535 4.311 4.781 1.00 89.62 188 ARG A C 1
ATOM 1463 O O . ARG A 1 188 ? -0.344 4.497 5.005 1.00 89.62 188 ARG A O 1
ATOM 1470 N N . LEU A 1 189 ? -2.413 5.302 4.662 1.00 94.12 189 LEU A N 1
ATOM 1471 C CA . LEU A 1 189 ? -2.057 6.689 4.961 1.00 94.12 189 LEU A CA 1
ATOM 1472 C C . LEU A 1 189 ? -1.673 6.811 6.444 1.00 94.12 189 LEU A C 1
ATOM 1474 O O . LEU A 1 189 ? -2.289 6.169 7.298 1.00 94.12 189 LEU A O 1
ATOM 1478 N N . LEU A 1 190 ? -0.643 7.596 6.743 1.00 88.81 190 LEU A N 1
ATOM 1479 C CA . LEU A 1 190 ? -0.240 7.867 8.116 1.00 88.81 190 LEU A CA 1
ATOM 1480 C C . LEU A 1 190 ? -1.158 8.893 8.777 1.00 88.81 190 LEU A C 1
ATOM 1482 O O . LEU A 1 190 ? -1.396 9.967 8.233 1.00 88.81 190 LEU A O 1
ATOM 1486 N N . ASN A 1 191 ? -1.578 8.583 10.002 1.00 90.19 191 ASN A N 1
ATOM 1487 C CA . ASN A 1 191 ? -2.326 9.502 10.868 1.00 90.19 191 ASN A CA 1
ATOM 1488 C C . ASN A 1 191 ? -1.434 10.132 11.957 1.00 90.19 191 ASN A C 1
ATOM 1490 O O . ASN A 1 191 ? -1.880 10.998 12.702 1.00 90.19 191 ASN A O 1
ATOM 1494 N N . ALA A 1 192 ? -0.186 9.672 12.062 1.00 87.06 192 ALA A N 1
ATOM 1495 C CA . ALA A 1 192 ? 0.854 10.179 12.949 1.00 87.06 192 ALA A CA 1
ATOM 1496 C C . ALA A 1 192 ? 2.231 9.925 12.302 1.00 87.06 192 ALA A C 1
ATOM 1498 O O . ALA A 1 192 ? 2.342 9.015 11.471 1.00 87.06 192 ALA A O 1
ATOM 1499 N N . PRO A 1 193 ? 3.280 10.690 12.659 1.00 87.50 193 PRO A N 1
ATOM 1500 C CA . PRO A 1 193 ? 4.628 10.452 12.152 1.00 87.50 193 PRO A CA 1
ATOM 1501 C C . PRO A 1 193 ? 5.109 9.026 12.459 1.00 87.50 193 PRO A C 1
ATOM 1503 O O . PRO A 1 193 ? 4.890 8.520 13.558 1.00 87.50 193 PRO A O 1
ATOM 1506 N N . GLN A 1 194 ? 5.789 8.395 11.499 1.00 87.50 194 GLN A N 1
ATOM 1507 C CA . GLN A 1 194 ? 6.480 7.117 11.697 1.00 87.50 194 GLN A CA 1
ATOM 1508 C C . GLN A 1 194 ? 7.992 7.295 11.531 1.00 87.50 194 GLN A C 1
ATOM 1510 O O . GLN A 1 194 ? 8.452 8.239 10.884 1.00 87.50 194 GLN A O 1
ATOM 1515 N N . GLU A 1 195 ? 8.760 6.348 12.058 1.00 89.62 195 GLU A N 1
ATOM 1516 C CA . GLU A 1 195 ? 10.193 6.263 11.799 1.00 89.62 195 GLU A CA 1
ATOM 1517 C C . GLU A 1 195 ? 10.468 5.958 10.316 1.00 89.62 195 GLU A C 1
ATOM 1519 O O . GLU A 1 195 ? 9.895 5.034 9.727 1.00 89.62 195 GLU A O 1
ATOM 1524 N N . ILE A 1 196 ? 11.360 6.742 9.706 1.00 88.81 196 ILE A N 1
ATOM 1525 C CA . ILE A 1 196 ? 11.779 6.549 8.317 1.00 88.81 196 ILE A CA 1
ATOM 1526 C C . ILE A 1 196 ? 12.831 5.441 8.275 1.00 88.81 196 ILE A C 1
ATOM 1528 O O . ILE A 1 196 ? 13.929 5.589 8.806 1.00 88.81 196 ILE A O 1
ATOM 1532 N N . LYS A 1 197 ? 12.525 4.351 7.571 1.00 89.38 197 LYS A N 1
ATOM 1533 C CA . LYS A 1 197 ? 13.454 3.245 7.344 1.00 89.38 197 LYS A CA 1
ATOM 1534 C C . LYS A 1 197 ? 14.306 3.514 6.117 1.00 89.38 197 LYS A C 1
ATOM 1536 O O . LYS A 1 197 ? 13.805 3.471 4.993 1.00 89.38 197 LYS A O 1
ATOM 1541 N N . GLU A 1 198 ? 15.594 3.763 6.314 1.00 88.94 198 GLU A N 1
ATOM 1542 C CA . GLU A 1 198 ? 16.547 3.885 5.209 1.00 88.94 198 GLU A CA 1
ATOM 1543 C C . GLU A 1 198 ? 16.662 2.583 4.405 1.00 88.94 198 GLU A C 1
ATOM 1545 O O . GLU A 1 198 ? 16.517 1.496 4.965 1.00 88.94 198 GLU A O 1
ATOM 1550 N N . PRO A 1 199 ? 16.918 2.662 3.088 1.00 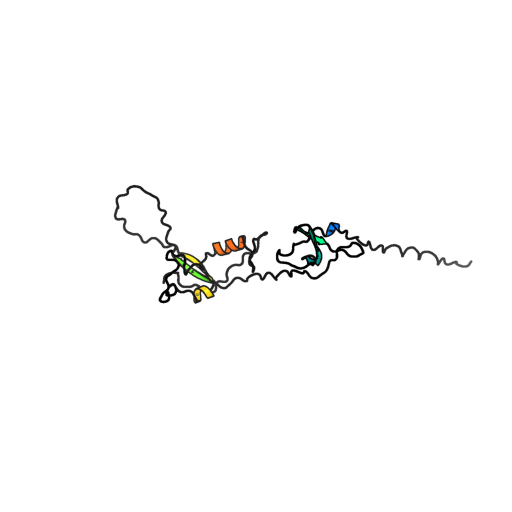88.12 199 PRO A N 1
ATOM 1551 C CA . PRO A 1 199 ? 17.090 1.467 2.283 1.00 88.12 199 PRO A CA 1
ATOM 1552 C C . PRO A 1 199 ? 18.444 0.812 2.593 1.00 88.12 199 PRO A C 1
ATOM 1554 O O . PRO A 1 199 ? 19.455 1.502 2.758 1.00 88.12 199 PRO A O 1
ATOM 1557 N N . VAL A 1 200 ? 18.474 -0.521 2.625 1.00 90.62 200 VAL A N 1
ATOM 1558 C CA . VAL A 1 200 ? 19.706 -1.286 2.855 1.00 90.62 200 VAL A CA 1
ATOM 1559 C C . VAL A 1 200 ? 20.511 -1.316 1.562 1.00 90.62 200 VAL A C 1
ATOM 1561 O O . VAL A 1 200 ? 20.149 -2.001 0.610 1.00 90.62 200 VAL A O 1
ATOM 1564 N N . ILE A 1 201 ? 21.595 -0.550 1.500 1.00 89.31 201 ILE A N 1
ATOM 1565 C CA . ILE A 1 201 ? 22.445 -0.484 0.309 1.00 89.31 201 ILE A CA 1
ATOM 1566 C C . ILE A 1 201 ? 23.398 -1.678 0.311 1.00 89.31 201 ILE A C 1
ATOM 1568 O O . ILE A 1 201 ? 24.245 -1.789 1.193 1.00 89.31 201 ILE A O 1
ATO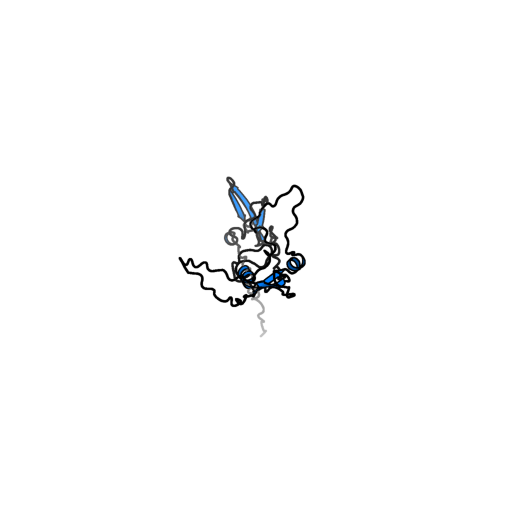M 1572 N N . VAL A 1 202 ? 23.293 -2.538 -0.703 1.00 90.12 202 VAL A N 1
ATOM 1573 C CA . VAL A 1 202 ? 24.130 -3.746 -0.836 1.00 90.12 202 VAL A CA 1
ATOM 1574 C C . VAL A 1 202 ? 25.186 -3.639 -1.940 1.00 90.12 202 VAL A C 1
ATOM 1576 O O . VAL A 1 202 ? 25.979 -4.555 -2.128 1.00 90.12 202 VAL A O 1
ATOM 1579 N N . GLY A 1 203 ? 25.228 -2.523 -2.674 1.00 87.31 203 GLY A N 1
ATOM 1580 C CA . GLY A 1 203 ? 26.250 -2.282 -3.690 1.00 87.31 203 GLY A CA 1
ATOM 1581 C C . GLY A 1 203 ? 26.017 -1.035 -4.543 1.00 87.31 203 GLY A C 1
ATOM 1582 O O . GLY A 1 203 ? 24.989 -0.361 -4.438 1.00 87.31 203 GLY A O 1
ATOM 1583 N N . ARG A 1 204 ? 26.994 -0.746 -5.411 1.00 86.62 204 ARG A N 1
ATOM 1584 C CA . ARG A 1 204 ? 26.939 0.289 -6.454 1.00 86.62 204 ARG A CA 1
ATOM 1585 C C . ARG A 1 204 ? 27.030 -0.374 -7.829 1.00 86.62 204 ARG A C 1
ATOM 1587 O O . ARG A 1 204 ? 28.014 -1.046 -8.119 1.00 86.62 204 ARG A O 1
ATOM 1594 N N . GLY A 1 205 ? 25.993 -0.201 -8.639 1.00 78.81 205 GLY A N 1
ATOM 1595 C CA . GLY A 1 205 ? 25.906 -0.690 -10.010 1.00 78.81 205 GLY A CA 1
ATOM 1596 C C . GLY A 1 205 ? 26.530 0.275 -11.016 1.00 78.81 205 GLY A C 1
ATOM 1597 O O . GLY A 1 205 ? 26.830 1.431 -10.696 1.00 78.81 205 GLY A O 1
ATOM 1598 N N . LYS A 1 206 ? 26.709 -0.195 -12.254 1.00 71.00 206 LYS A N 1
ATOM 1599 C CA . LYS A 1 206 ? 27.074 0.685 -13.373 1.00 71.00 206 LYS A CA 1
ATOM 1600 C C . LYS A 1 206 ? 25.886 1.610 -13.671 1.00 71.00 206 LYS A C 1
ATOM 1602 O O . LYS A 1 206 ? 24.735 1.246 -13.444 1.00 71.00 206 LYS A O 1
ATOM 1607 N N . GLY A 1 207 ? 26.173 2.845 -14.081 1.00 60.91 207 GLY A N 1
ATOM 1608 C CA . GLY A 1 207 ? 25.132 3.823 -14.396 1.00 60.91 207 GLY A CA 1
ATOM 1609 C C . GLY A 1 207 ? 24.220 3.382 -15.536 1.00 60.91 207 GLY A C 1
ATOM 1610 O O . GLY A 1 207 ? 24.593 2.529 -16.334 1.00 60.91 207 GLY A O 1
ATOM 1611 N N . LEU A 1 208 ? 23.031 3.979 -15.610 1.00 58.91 208 LEU A N 1
ATOM 1612 C CA . LEU A 1 208 ? 22.085 3.729 -16.700 1.00 58.91 208 LEU A CA 1
ATOM 1613 C C . LEU A 1 208 ? 22.693 4.185 -18.040 1.00 58.91 208 LEU A C 1
ATOM 1615 O O . LEU A 1 208 ? 23.019 5.367 -18.177 1.00 58.91 208 LEU A O 1
ATOM 1619 N N . GLY A 1 209 ? 22.837 3.260 -18.999 1.00 52.22 209 GLY A N 1
ATOM 1620 C CA . GLY A 1 209 ? 23.333 3.530 -20.358 1.00 52.22 209 GLY A CA 1
ATOM 1621 C C . GLY A 1 209 ? 24.818 3.227 -20.610 1.00 52.22 209 GLY A C 1
ATOM 1622 O O . GLY A 1 209 ? 25.491 4.044 -21.241 1.00 52.22 209 GLY A O 1
ATOM 1623 N N . HIS A 1 210 ? 25.329 2.094 -20.117 1.00 38.62 210 HIS A N 1
ATOM 1624 C CA . HIS A 1 210 ? 26.676 1.587 -20.421 1.00 38.62 210 HIS A CA 1
ATOM 1625 C C . HIS A 1 210 ? 26.633 0.265 -21.174 1.00 38.62 210 HIS A C 1
ATOM 1627 O O . HIS A 1 210 ? 25.867 -0.613 -20.730 1.00 38.62 210 HIS A O 1
#

Secondary structure (DSSP, 8-state):
----------STTSS-----------GGGT-S-SSPPPTT---SEEE-TTS-EEEEEEETTEEEEEE-B-TTS-B--SPPPSS-----EE----EEEEEEEE----------S---------PPPP-PEEEEEEEHHHHHH--SSPPPPPTT---S--SS-S-TTTT-EEHHHHHHHHHHB-SEES--B-SS-------EEEEEPPPS--